Protein AF-A0A3L9HYU5-F1 (afdb_monomer)

Foldseek 3Di:
DVVVVVVVPDPPPPQCAAPVVLVVVLCLVLVVVLVVQLVVLQVLQAVVVVVVCVVVVPDDVSCCVPRSVVSSVLSVLLSVLVSVLCSLVDPPSCVVRHNDDPPDRLVVVLVCCVPPVVNNVVSVVSVVVSVVVNVVSNVVSCVSNVDPPSPPRPDPDDDDPCPDPVVVVVVVVVVVVSCVSPVPVVVVCVVVVPDPCVVVVVPDVVVVVVVVVVVVVVVVVVVD

Solvent-accessible surface area (backbone atoms only — not comparable to full-atom values): 12928 Å² total; per-residue (Å²): 109,75,76,64,42,62,79,67,77,53,85,77,81,75,59,63,51,25,72,67,27,35,51,52,52,49,49,62,66,43,46,63,56,50,51,51,56,54,47,52,54,59,68,60,53,47,44,67,61,56,51,51,38,53,75,69,66,47,56,69,68,52,37,42,62,70,58,48,41,63,50,49,65,54,49,44,57,41,52,51,46,51,49,50,49,52,62,74,67,44,50,68,57,42,66,73,23,27,73,57,93,80,64,79,42,75,55,53,52,32,49,40,25,48,75,72,65,66,36,60,70,59,22,51,53,51,51,49,52,51,49,52,52,52,51,52,48,49,55,50,25,54,65,73,38,62,71,77,68,81,63,84,62,87,55,85,80,84,74,75,88,80,78,43,72,68,57,56,50,52,51,50,51,52,52,50,51,52,46,64,65,53,46,57,60,55,49,48,53,51,55,63,64,68,37,95,56,50,69,62,54,71,68,37,68,66,55,57,52,52,51,52,52,52,52,51,52,50,54,58,58,74,75,109

pLDDT: mean 70.49, std 11.58, range [40.84, 86.81]

Mean predicted aligned error: 15.0 Å

Structure (mmCIF, N/CA/C/O backbone):
data_AF-A0A3L9HYU5-F1
#
_entry.id   AF-A0A3L9HYU5-F1
#
loop_
_atom_site.group_PDB
_atom_site.id
_atom_site.type_symbol
_atom_site.label_atom_id
_atom_site.label_alt_id
_atom_site.label_comp_id
_atom_site.label_asym_id
_atom_site.label_entity_id
_atom_site.label_seq_id
_atom_site.pdbx_PDB_ins_code
_atom_site.Cartn_x
_atom_site.Cartn_y
_atom_site.Cartn_z
_atom_site.occupancy
_atom_site.B_iso_or_equiv
_atom_site.auth_seq_id
_atom_site.auth_comp_id
_atom_site.auth_asym_id
_atom_site.auth_atom_id
_atom_site.pdbx_PDB_model_num
ATOM 1 N N . LEU A 1 1 ? -21.234 -6.278 -19.605 1.00 48.16 1 LEU A N 1
ATOM 2 C CA . LEU A 1 1 ? -21.263 -4.870 -19.137 1.00 48.16 1 LEU A CA 1
ATOM 3 C C . LEU A 1 1 ? -21.220 -3.890 -20.310 1.00 48.16 1 LEU A C 1
ATOM 5 O O . LEU A 1 1 ? -22.155 -3.116 -20.430 1.00 48.16 1 LEU A O 1
ATOM 9 N N . ALA A 1 2 ? -20.254 -3.993 -21.234 1.00 41.72 2 ALA A N 1
ATOM 10 C CA . ALA A 1 2 ? -20.208 -3.162 -22.450 1.00 41.72 2 ALA A CA 1
ATOM 11 C C . ALA A 1 2 ? -21.480 -3.245 -23.331 1.00 41.72 2 ALA A C 1
ATOM 13 O O . ALA A 1 2 ? -21.972 -2.224 -23.798 1.00 41.72 2 ALA A O 1
ATOM 14 N N . SER A 1 3 ? -22.078 -4.434 -23.478 1.00 48.44 3 SER A N 1
ATOM 15 C CA . SER A 1 3 ? -23.319 -4.633 -24.249 1.00 48.44 3 SER A CA 1
ATOM 16 C C . SER A 1 3 ? -24.581 -4.048 -23.596 1.00 48.44 3 SER A C 1
ATOM 18 O O . SER A 1 3 ? -25.526 -3.716 -24.300 1.00 48.44 3 SER A O 1
ATOM 20 N N . LEU A 1 4 ? -24.594 -3.890 -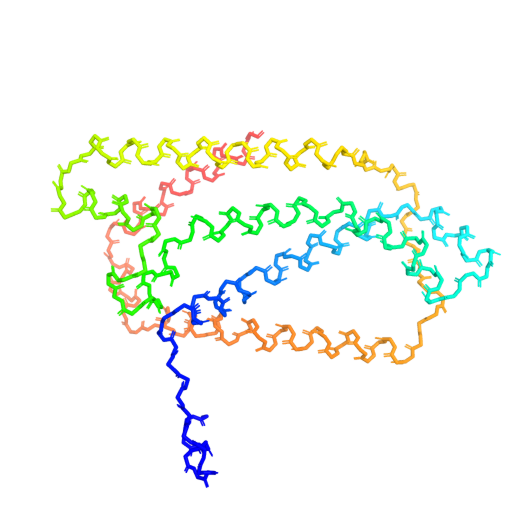22.265 1.00 51.50 4 LEU A N 1
ATOM 21 C CA . LEU A 1 4 ? -25.718 -3.308 -21.512 1.00 51.50 4 LEU A CA 1
ATOM 22 C C . LEU A 1 4 ? -25.672 -1.770 -21.500 1.00 51.50 4 LEU A C 1
ATOM 24 O O . LEU A 1 4 ? -26.716 -1.125 -21.473 1.00 51.50 4 LEU A O 1
ATOM 28 N N . CYS A 1 5 ? -24.479 -1.168 -21.562 1.00 46.03 5 CYS A N 1
ATOM 29 C CA . CYS A 1 5 ? -24.336 0.290 -21.665 1.00 46.03 5 CYS A CA 1
ATOM 30 C C . CYS A 1 5 ? -24.733 0.818 -23.052 1.00 46.03 5 CYS A C 1
ATOM 32 O O . CYS A 1 5 ? -25.278 1.914 -23.157 1.00 46.03 5 CYS A O 1
ATOM 34 N N . GLN A 1 6 ? -24.534 0.025 -24.110 1.00 53.38 6 GLN A N 1
ATOM 35 C CA . GLN A 1 6 ? -24.869 0.425 -25.479 1.00 53.38 6 GLN A CA 1
ATOM 36 C C . GLN A 1 6 ? -26.388 0.502 -25.722 1.00 53.38 6 GLN A C 1
ATOM 38 O O . GLN A 1 6 ? -26.837 1.327 -26.512 1.00 53.38 6 GLN A O 1
ATOM 43 N N . SER A 1 7 ? -27.195 -0.273 -24.984 1.00 52.56 7 SER A N 1
ATOM 44 C CA . SER A 1 7 ? -28.663 -0.166 -25.023 1.00 52.56 7 SER A CA 1
ATOM 45 C C . SER A 1 7 ? -29.225 1.083 -24.328 1.00 52.56 7 SER A C 1
ATOM 47 O O . SER A 1 7 ? -30.405 1.376 -24.488 1.00 52.56 7 SER A O 1
ATOM 49 N N . LEU A 1 8 ? -28.406 1.823 -23.569 1.00 60.25 8 LEU A N 1
ATOM 50 C CA . LEU A 1 8 ? -28.814 3.002 -22.790 1.00 60.25 8 LEU A CA 1
ATOM 51 C C . LEU A 1 8 ? -28.391 4.343 -23.419 1.00 60.25 8 LEU A C 1
ATOM 53 O O . LEU A 1 8 ? -28.622 5.387 -22.817 1.00 60.25 8 LEU A O 1
ATOM 57 N N . GLY A 1 9 ? -27.789 4.341 -24.616 1.00 44.97 9 GLY A N 1
ATOM 58 C CA . GLY A 1 9 ? -27.454 5.574 -25.350 1.00 44.97 9 GLY A CA 1
ATOM 59 C C . GLY A 1 9 ? -26.384 6.457 -24.692 1.00 44.97 9 GLY A C 1
ATOM 60 O O . GLY A 1 9 ? -26.202 7.601 -25.095 1.00 44.97 9 GLY A O 1
ATOM 61 N N . LEU A 1 10 ? -25.673 5.941 -23.687 1.00 43.84 10 LEU A N 1
ATOM 62 C CA . LEU A 1 10 ? -24.517 6.596 -23.086 1.00 43.84 10 LEU A CA 1
ATOM 63 C C . LEU A 1 10 ? -23.271 6.192 -23.880 1.00 43.84 10 LEU A C 1
ATOM 65 O O . LEU A 1 10 ? -22.878 5.024 -23.859 1.00 43.84 10 LEU A O 1
ATOM 69 N N . GLU A 1 11 ? -22.649 7.147 -24.574 1.00 40.84 11 GLU A N 1
ATOM 70 C CA . GLU A 1 11 ? -21.331 6.960 -25.188 1.00 40.84 11 GLU A CA 1
ATOM 71 C C . GLU A 1 11 ? -20.310 6.669 -24.082 1.00 40.84 11 GLU A C 1
ATOM 73 O O . GLU A 1 11 ? -19.813 7.557 -23.390 1.00 40.84 11 GLU A O 1
ATOM 78 N N . TRP A 1 12 ? -20.049 5.385 -23.844 1.00 42.81 12 TRP A N 1
ATOM 79 C CA . TRP A 1 12 ? -19.154 4.939 -22.787 1.00 42.81 12 TRP A CA 1
ATOM 80 C C . TRP A 1 12 ? -17.708 5.072 -23.266 1.00 42.81 12 TRP A C 1
ATOM 82 O O . TRP A 1 12 ? -17.064 4.102 -23.656 1.00 42.81 12 TRP A O 1
ATOM 92 N N . THR A 1 13 ? -17.181 6.295 -23.242 1.00 46.25 13 THR A N 1
ATOM 93 C CA . THR A 1 13 ? -15.766 6.598 -23.498 1.00 46.25 13 THR A CA 1
ATOM 94 C C . THR A 1 13 ? -14.900 6.265 -22.276 1.00 46.25 13 THR A C 1
ATOM 96 O O . THR A 1 13 ? -14.060 7.061 -21.862 1.00 46.25 13 THR A O 1
ATOM 99 N N . PHE A 1 14 ? -15.108 5.105 -21.646 1.00 48.16 14 PHE A N 1
ATOM 100 C CA . PHE A 1 14 ? -14.159 4.575 -20.669 1.00 48.16 14 PHE A CA 1
ATOM 101 C C . PHE A 1 14 ? -13.081 3.835 -21.455 1.00 48.16 14 PHE A C 1
ATOM 103 O O . PHE A 1 14 ? -13.180 2.637 -21.705 1.00 48.16 14 PHE A O 1
ATOM 110 N N . SER A 1 15 ? -12.061 4.570 -21.897 1.00 54.09 15 SER A N 1
ATOM 111 C CA . SER A 1 15 ? -10.822 3.938 -22.337 1.00 54.09 15 SER A CA 1
ATOM 112 C C . SER A 1 15 ? -10.099 3.441 -21.080 1.00 54.09 15 SER A C 1
ATOM 114 O O . SER A 1 15 ? -9.673 4.273 -20.277 1.00 54.09 15 SER A O 1
ATOM 116 N N . PRO A 1 16 ? -9.929 2.120 -20.868 1.00 56.41 16 PRO A N 1
ATOM 117 C CA . PRO A 1 16 ? -9.089 1.602 -19.785 1.00 56.41 16 PRO A CA 1
ATOM 118 C C . PRO A 1 16 ? -7.607 1.963 -19.984 1.00 56.41 16 PRO A C 1
ATOM 120 O O . PRO A 1 16 ? -6.794 1.730 -19.093 1.00 56.41 16 PRO A O 1
ATOM 123 N N . TYR A 1 17 ? -7.266 2.545 -21.137 1.00 56.81 17 TYR A N 1
ATOM 124 C CA . TYR A 1 17 ? -5.928 2.975 -21.492 1.00 56.81 17 TYR A CA 1
ATOM 125 C C . TYR A 1 17 ? -5.717 4.464 -21.204 1.00 56.81 17 TYR A C 1
ATOM 127 O O . TYR A 1 17 ? -6.525 5.303 -21.614 1.00 56.81 17 TYR A O 1
ATOM 135 N N . GLY A 1 18 ? -4.617 4.781 -20.517 1.00 65.06 18 GLY A N 1
ATOM 136 C CA . GLY A 1 18 ? -4.184 6.137 -20.173 1.00 65.06 18 GLY A CA 1
ATOM 137 C C . GLY A 1 18 ? -4.085 6.394 -18.665 1.00 65.06 18 GLY A C 1
ATOM 138 O O . GLY A 1 18 ? -4.166 5.485 -17.838 1.00 65.06 18 GLY A O 1
ATOM 139 N N . LEU A 1 19 ? -3.923 7.667 -18.287 1.00 67.38 19 LEU A N 1
ATOM 140 C CA . LEU A 1 19 ? -3.697 8.089 -16.896 1.00 67.38 19 LEU A CA 1
ATOM 141 C C . LEU A 1 19 ? -4.831 7.666 -15.945 1.00 67.38 19 LEU A C 1
ATOM 143 O O . LEU A 1 19 ? -4.574 7.303 -14.800 1.00 67.38 19 LEU A O 1
ATOM 147 N N . GLN A 1 20 ? -6.076 7.649 -16.425 1.00 66.38 20 GLN A N 1
ATOM 148 C CA . GLN A 1 20 ? -7.231 7.211 -15.637 1.00 66.38 20 GLN A CA 1
ATOM 149 C C . GLN A 1 20 ? -7.176 5.713 -15.313 1.00 66.38 20 GLN A C 1
ATOM 151 O O . GLN A 1 20 ? -7.411 5.342 -14.166 1.00 66.38 20 GLN A O 1
ATOM 156 N N . GLY A 1 21 ? -6.807 4.863 -16.279 1.00 70.06 21 GLY A N 1
ATOM 157 C CA . GLY A 1 21 ? -6.635 3.423 -16.062 1.00 70.06 21 GLY A CA 1
ATOM 158 C C . GLY A 1 21 ? -5.505 3.118 -15.081 1.00 70.06 21 GLY A C 1
ATOM 159 O O . GLY A 1 21 ? -5.672 2.304 -14.174 1.00 70.06 21 GLY A O 1
ATOM 160 N N . ILE A 1 22 ? -4.393 3.854 -15.192 1.00 72.19 22 ILE A N 1
ATOM 161 C CA . ILE A 1 22 ? -3.269 3.770 -14.251 1.00 72.19 22 ILE A CA 1
ATOM 162 C C . ILE A 1 22 ? -3.726 4.135 -12.836 1.00 72.19 22 ILE A C 1
ATOM 164 O O . ILE A 1 22 ? -3.449 3.385 -11.900 1.00 72.19 22 ILE A O 1
ATOM 168 N N . LEU A 1 23 ? -4.436 5.254 -12.662 1.00 73.12 23 LEU A N 1
ATOM 169 C CA . LEU A 1 23 ? -4.943 5.668 -11.352 1.00 73.12 23 LEU A CA 1
ATOM 170 C C . LEU A 1 23 ? -5.897 4.629 -10.761 1.00 73.12 23 LEU A C 1
ATOM 172 O O . LEU A 1 23 ? -5.766 4.283 -9.591 1.00 73.12 23 LEU A O 1
ATOM 176 N N . LEU A 1 24 ? -6.826 4.103 -11.560 1.00 70.81 24 LEU A N 1
ATOM 177 C CA . LEU A 1 24 ? -7.822 3.137 -11.099 1.00 70.81 24 LEU A CA 1
ATOM 178 C C . LEU A 1 24 ? -7.168 1.817 -10.671 1.00 70.81 24 LEU A C 1
ATOM 180 O O . LEU A 1 24 ? -7.498 1.290 -9.610 1.00 70.81 24 LEU A O 1
ATOM 184 N N . ALA A 1 25 ? -6.182 1.336 -11.432 1.00 73.56 25 ALA A N 1
ATOM 185 C CA . ALA A 1 25 ? -5.402 0.156 -11.072 1.00 73.56 25 ALA A CA 1
ATOM 186 C C . ALA A 1 25 ? -4.592 0.377 -9.785 1.00 73.56 25 ALA A C 1
ATOM 188 O O . ALA A 1 25 ? -4.597 -0.473 -8.896 1.00 73.56 25 ALA A O 1
ATOM 189 N N . HIS A 1 26 ? -3.952 1.538 -9.631 1.00 76.50 26 HIS A N 1
ATOM 190 C CA . HIS A 1 26 ? -3.218 1.859 -8.408 1.00 76.50 26 HIS A CA 1
ATOM 191 C C . HIS A 1 26 ? -4.131 1.979 -7.197 1.00 76.50 26 HIS A C 1
ATOM 193 O O . HIS A 1 26 ? -3.789 1.450 -6.144 1.00 76.50 26 HIS A O 1
ATOM 199 N N . VAL A 1 27 ? -5.287 2.632 -7.320 1.00 78.75 27 VAL A N 1
ATOM 200 C CA . VAL A 1 27 ? -6.274 2.689 -6.235 1.00 78.75 27 VAL A CA 1
ATOM 201 C C . VAL A 1 27 ? -6.711 1.278 -5.872 1.00 78.75 27 VAL A C 1
ATOM 203 O O . 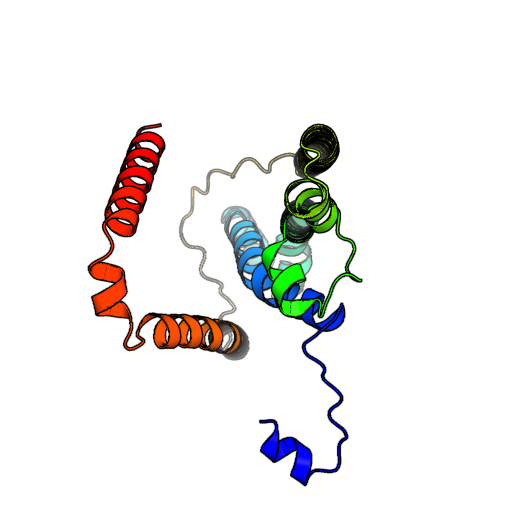VAL A 1 27 ? -6.691 0.927 -4.698 1.00 78.75 27 VAL A O 1
ATOM 206 N N . PHE A 1 28 ? -7.019 0.446 -6.864 1.00 74.69 28 PHE A N 1
ATOM 207 C CA . PHE A 1 28 ? -7.432 -0.931 -6.642 1.00 74.69 28 PHE A CA 1
ATOM 208 C C . PHE A 1 28 ? -6.375 -1.761 -5.892 1.00 74.69 28 PHE A C 1
ATOM 210 O O . PHE A 1 28 ? -6.709 -2.420 -4.909 1.00 74.69 28 PHE A O 1
ATOM 217 N N . PHE A 1 29 ? -5.100 -1.687 -6.288 1.00 73.75 29 PHE A N 1
ATOM 218 C CA . PHE A 1 29 ? -4.020 -2.415 -5.613 1.00 73.75 29 PHE A CA 1
ATOM 219 C C . PHE A 1 29 ? -3.660 -1.836 -4.238 1.00 73.75 29 PHE A C 1
ATOM 221 O O . PHE A 1 29 ? -3.358 -2.589 -3.310 1.00 73.75 29 PHE A O 1
ATOM 228 N N . ASN A 1 30 ? -3.699 -0.512 -4.077 1.00 78.50 30 ASN A N 1
ATOM 229 C CA . ASN A 1 30 ? -3.302 0.141 -2.830 1.00 78.50 30 ASN A CA 1
ATOM 230 C C . ASN A 1 30 ? -4.403 0.132 -1.765 1.00 78.50 30 ASN A C 1
ATOM 232 O O . ASN A 1 30 ? -4.081 0.138 -0.581 1.00 78.50 30 ASN A O 1
ATOM 236 N N . LEU A 1 31 ? -5.684 0.090 -2.141 1.00 78.94 31 LEU A N 1
ATOM 237 C CA . LEU A 1 31 ? -6.813 0.115 -1.204 1.00 78.94 31 LEU A CA 1
ATOM 238 C C . LEU A 1 31 ? -6.773 -1.014 -0.155 1.00 78.94 31 LEU A C 1
ATOM 240 O O . LEU A 1 31 ? -6.844 -0.691 1.035 1.00 78.94 31 LEU A O 1
ATOM 244 N N . PRO A 1 32 ? -6.613 -2.310 -0.505 1.00 76.88 32 PRO A N 1
ATOM 245 C CA . PRO A 1 32 ? -6.566 -3.370 0.502 1.00 76.88 32 PRO A CA 1
ATOM 246 C C . PRO A 1 32 ? -5.347 -3.239 1.417 1.00 76.88 32 PRO A C 1
ATOM 248 O O . PRO A 1 32 ? -5.465 -3.404 2.631 1.00 76.88 32 PRO A O 1
ATOM 251 N N . MET A 1 33 ? -4.193 -2.863 0.865 1.00 76.62 33 MET A N 1
ATOM 252 C CA . MET A 1 33 ? -2.978 -2.628 1.642 1.00 76.62 33 MET A CA 1
ATOM 253 C C . MET A 1 33 ? -3.157 -1.465 2.631 1.00 76.62 33 MET A C 1
ATOM 255 O O . MET A 1 33 ? -2.900 -1.631 3.824 1.00 76.62 33 MET A O 1
ATOM 259 N N . ALA A 1 34 ? -3.692 -0.333 2.169 1.00 81.56 34 ALA A N 1
ATOM 260 C CA . ALA A 1 34 ? -3.987 0.829 2.998 1.00 81.56 34 ALA A CA 1
ATOM 261 C C . ALA A 1 34 ? -4.980 0.488 4.115 1.00 81.56 34 ALA A C 1
ATOM 263 O O . ALA A 1 34 ? -4.744 0.819 5.276 1.00 81.56 34 ALA A O 1
ATOM 264 N N . SER A 1 35 ? -6.063 -0.224 3.781 1.00 81.06 35 SER A N 1
ATOM 265 C CA . SER A 1 35 ? -7.083 -0.628 4.752 1.00 81.06 35 SER A CA 1
ATOM 266 C C . SER A 1 35 ? -6.504 -1.515 5.855 1.00 81.06 35 SER A C 1
ATOM 268 O O . SER A 1 35 ? -6.769 -1.275 7.030 1.00 81.06 35 SER A O 1
ATOM 270 N N . ARG A 1 36 ? -5.632 -2.470 5.506 1.00 79.44 36 ARG A N 1
ATOM 271 C CA . ARG A 1 36 ? -4.975 -3.361 6.467 1.00 79.44 36 ARG A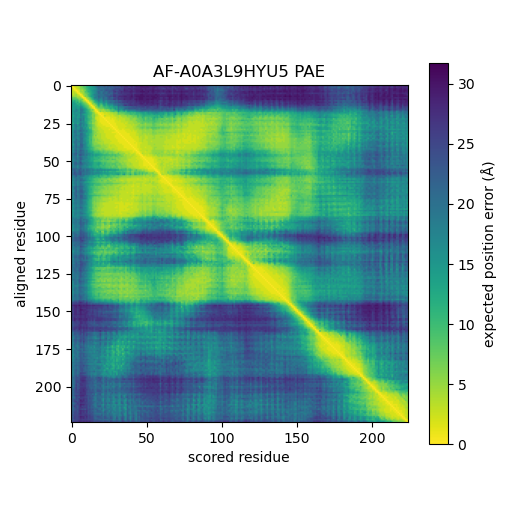 CA 1
ATOM 272 C C . ARG A 1 36 ? -4.030 -2.604 7.398 1.00 79.44 36 ARG A C 1
ATOM 274 O O . ARG A 1 36 ? -4.037 -2.858 8.598 1.00 79.44 36 ARG A O 1
ATOM 281 N N . LEU A 1 37 ? -3.242 -1.666 6.870 1.00 78.19 37 LEU A N 1
ATOM 282 C CA . LEU A 1 37 ? -2.321 -0.860 7.681 1.00 78.19 37 LEU A CA 1
ATOM 283 C C . LEU A 1 37 ? -3.062 0.081 8.641 1.00 78.19 37 LEU A C 1
ATOM 285 O O . LEU A 1 37 ? -2.638 0.260 9.784 1.00 78.19 37 LEU A O 1
ATOM 289 N N . LEU A 1 38 ? -4.175 0.669 8.194 1.00 82.06 38 LEU A N 1
ATOM 290 C CA . LEU A 1 38 ? -5.025 1.508 9.039 1.00 82.06 38 LEU A CA 1
ATOM 291 C C . LEU A 1 38 ? -5.774 0.678 10.089 1.00 82.06 38 LEU A C 1
ATOM 293 O O . LEU A 1 38 ? -5.864 1.107 11.237 1.00 82.06 38 LEU A O 1
ATOM 297 N N . LEU A 1 39 ? -6.245 -0.523 9.741 1.00 80.62 39 LEU A N 1
ATOM 298 C CA . LEU A 1 39 ? -6.861 -1.443 10.699 1.00 80.62 39 LEU A CA 1
ATOM 299 C C . LEU A 1 39 ? -5.867 -1.848 11.790 1.00 80.62 39 LEU A C 1
ATOM 301 O O . LEU A 1 39 ? -6.172 -1.723 12.970 1.00 80.62 39 LEU A O 1
ATOM 305 N N . GLN A 1 40 ? -4.645 -2.224 11.409 1.00 77.25 40 GLN A N 1
ATOM 306 C CA . GLN A 1 40 ? -3.583 -2.548 12.360 1.00 77.25 40 GLN A CA 1
ATOM 307 C C . GLN A 1 40 ? -3.284 -1.367 13.301 1.00 77.25 40 GLN A C 1
ATOM 309 O O . GLN A 1 40 ? -3.029 -1.556 14.488 1.00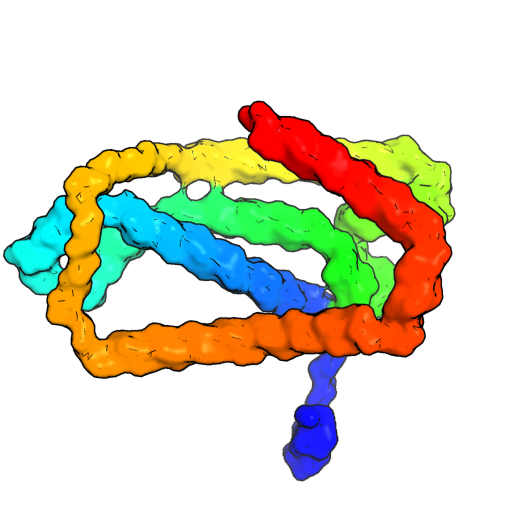 77.25 40 GLN A O 1
ATOM 314 N N . ALA A 1 41 ? -3.351 -0.127 12.802 1.00 78.56 41 ALA A N 1
ATOM 315 C CA . ALA A 1 41 ? -3.200 1.066 13.634 1.00 78.56 41 ALA A CA 1
ATOM 316 C C . ALA A 1 41 ? -4.307 1.203 14.692 1.00 78.56 41 ALA A C 1
ATOM 318 O O . ALA A 1 41 ? -4.022 1.622 15.813 1.00 78.56 41 ALA A O 1
ATOM 319 N N . LEU A 1 42 ? -5.545 0.844 14.346 1.00 80.31 42 LEU A N 1
ATOM 320 C CA . LEU A 1 42 ? -6.687 0.852 15.262 1.00 80.31 42 LEU A CA 1
ATOM 321 C C . LEU A 1 42 ? -6.633 -0.305 16.268 1.00 80.31 42 LEU A C 1
ATOM 323 O O . LEU A 1 42 ? -6.982 -0.126 17.436 1.00 80.31 42 LEU A O 1
ATOM 327 N N . GLU A 1 43 ? -6.176 -1.482 15.843 1.00 77.75 43 GLU A N 1
ATOM 328 C CA . GLU A 1 43 ? -5.971 -2.650 16.709 1.00 77.75 43 GLU A CA 1
ATOM 329 C C . GLU A 1 43 ? -4.855 -2.426 17.736 1.00 77.75 43 GLU A C 1
ATOM 331 O O . GLU A 1 43 ? -4.938 -2.933 18.851 1.00 77.75 43 GLU A O 1
ATOM 336 N N . ASN A 1 44 ? -3.859 -1.601 17.403 1.00 76.31 44 ASN A N 1
ATOM 337 C CA . ASN A 1 44 ? -2.777 -1.221 18.315 1.00 76.31 44 ASN A CA 1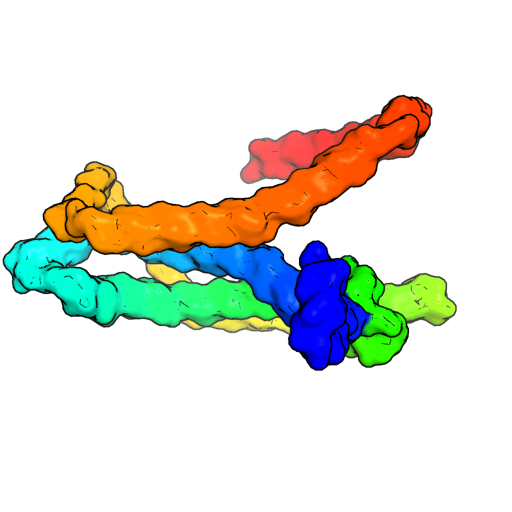
ATOM 338 C C . ASN A 1 44 ? -3.212 -0.270 19.449 1.00 76.31 44 ASN A C 1
ATOM 340 O O . ASN A 1 44 ? -2.399 0.037 20.324 1.00 76.31 44 ASN A O 1
ATOM 344 N N . ILE A 1 45 ? -4.459 0.217 19.457 1.00 78.31 45 ILE A N 1
ATOM 345 C CA . ILE A 1 45 ? -4.979 1.063 20.539 1.00 78.31 45 ILE A CA 1
ATOM 346 C C . ILE A 1 45 ? -5.096 0.218 21.823 1.00 78.31 45 ILE A C 1
ATOM 348 O O . ILE A 1 45 ? -5.849 -0.760 21.833 1.00 78.31 45 ILE A O 1
ATOM 352 N N . PRO A 1 46 ? -4.425 0.594 22.932 1.00 77.88 46 PRO A N 1
ATOM 353 C CA . PRO A 1 46 ? -4.479 -0.165 24.177 1.00 77.88 46 PRO A CA 1
ATOM 354 C C . PRO A 1 46 ? -5.907 -0.328 24.709 1.00 77.88 46 PRO A C 1
ATOM 356 O O . PRO A 1 46 ? -6.679 0.634 24.754 1.00 77.88 46 PRO A O 1
ATOM 359 N N . GLY A 1 47 ? -6.239 -1.527 25.200 1.00 74.94 47 GLY A N 1
ATOM 360 C CA . GLY A 1 47 ? -7.557 -1.823 25.775 1.00 74.94 47 GLY A CA 1
ATOM 361 C C . GLY A 1 47 ? -7.946 -0.903 26.942 1.00 74.94 47 GLY A C 1
ATOM 362 O O . GLY A 1 47 ? -9.118 -0.565 27.085 1.00 74.94 47 GLY A O 1
ATOM 363 N N . GLU A 1 48 ? -6.971 -0.420 27.717 1.00 79.19 48 GLU A N 1
ATOM 364 C CA . GLU A 1 48 ? -7.177 0.540 28.814 1.00 79.19 48 GLU A CA 1
ATOM 365 C C . GLU A 1 48 ? -7.774 1.869 28.327 1.00 79.19 48 GLU A C 1
ATOM 367 O O . GLU A 1 48 ? -8.699 2.397 28.942 1.00 79.19 48 GLU A O 1
ATOM 372 N N . GLN A 1 49 ? -7.316 2.387 27.178 1.00 80.00 49 GLN A N 1
ATOM 373 C CA . GLN A 1 49 ? -7.865 3.618 26.592 1.00 80.00 49 GLN A CA 1
ATOM 374 C C . GLN A 1 49 ? -9.323 3.423 26.168 1.00 80.00 49 GLN A C 1
ATOM 376 O O . GLN A 1 49 ? -10.150 4.319 26.346 1.00 80.00 49 GLN A O 1
ATOM 381 N N . ARG A 1 50 ? -9.657 2.230 25.659 1.00 80.12 50 ARG A N 1
ATOM 382 C CA . ARG A 1 50 ? -11.031 1.880 25.276 1.00 80.12 50 ARG A CA 1
ATOM 383 C C . ARG A 1 50 ? -11.946 1.731 26.495 1.00 80.12 50 ARG A C 1
ATOM 385 O O . ARG A 1 50 ? -13.078 2.205 26.469 1.00 80.12 50 ARG A O 1
ATOM 392 N N . GLN A 1 51 ? -11.453 1.141 27.586 1.00 78.81 51 GLN A N 1
ATOM 393 C CA . GLN A 1 51 ? -12.196 1.035 28.848 1.00 78.81 51 GLN A CA 1
ATOM 394 C C . GLN A 1 51 ? -12.447 2.402 29.495 1.00 78.81 51 GLN A C 1
ATOM 396 O O . GLN A 1 51 ? -13.566 2.664 29.928 1.00 78.81 51 GLN A O 1
ATOM 401 N N . LEU A 1 52 ? -11.449 3.291 29.513 1.00 82.19 52 LEU A N 1
ATOM 402 C CA . LEU A 1 52 ? -11.603 4.655 30.029 1.00 82.19 52 LEU A CA 1
ATOM 403 C C . LEU A 1 52 ? -12.644 5.448 29.232 1.00 82.19 52 LEU A C 1
ATOM 405 O O . LEU A 1 52 ? -13.505 6.101 29.818 1.00 82.19 52 LEU A O 1
ATOM 409 N N . ALA A 1 53 ? -12.618 5.351 27.901 1.00 82.25 53 ALA A N 1
ATOM 410 C CA . ALA A 1 53 ? -13.622 5.995 27.060 1.00 82.25 53 ALA A CA 1
ATOM 411 C C . ALA A 1 53 ? -15.041 5.460 27.340 1.00 82.25 53 ALA A C 1
ATOM 413 O O . ALA A 1 53 ? -15.991 6.243 27.412 1.00 82.25 53 ALA A O 1
ATOM 414 N N . ALA A 1 54 ? -15.177 4.148 27.575 1.00 79.81 54 ALA A N 1
ATOM 415 C CA . ALA A 1 54 ? -16.444 3.528 27.956 1.00 79.81 54 ALA A CA 1
ATOM 416 C C . ALA A 1 54 ? -16.932 3.982 29.347 1.00 79.81 54 ALA A C 1
ATOM 418 O O . ALA A 1 54 ? -18.115 4.281 29.506 1.00 79.81 54 ALA A O 1
ATOM 419 N N . GLN A 1 55 ? -16.038 4.103 30.337 1.00 83.12 55 GLN A N 1
ATOM 420 C CA . GLN A 1 55 ? -16.365 4.629 31.673 1.00 83.12 55 GLN A CA 1
ATOM 421 C C . GLN A 1 55 ? -16.815 6.095 31.632 1.00 83.12 55 GLN A C 1
ATOM 423 O O . GLN A 1 55 ? -17.703 6.492 32.382 1.00 83.12 55 GLN A O 1
ATOM 428 N N . LEU A 1 56 ? -16.244 6.888 30.723 1.00 84.62 56 LEU A N 1
ATOM 429 C CA . LEU A 1 56 ? -16.642 8.274 30.472 1.00 84.62 56 LEU A CA 1
ATOM 430 C C . LEU A 1 56 ? -17.950 8.395 29.666 1.00 84.62 56 LEU A C 1
ATOM 432 O O . LEU A 1 56 ? -18.389 9.508 29.379 1.00 84.62 56 LEU A O 1
ATOM 436 N N . GLY A 1 57 ? -18.573 7.277 29.273 1.00 80.62 57 GLY A N 1
ATOM 437 C CA . GLY A 1 57 ? -19.804 7.268 28.483 1.00 80.62 57 GLY A CA 1
ATOM 438 C C . GLY A 1 57 ? -19.631 7.816 27.062 1.00 80.62 57 GLY A C 1
ATOM 439 O O . GLY A 1 57 ? -20.613 8.218 26.432 1.00 80.62 57 GLY A O 1
ATOM 440 N N . MET A 1 58 ? -18.399 7.861 26.541 1.00 80.50 58 MET A N 1
ATOM 441 C CA . MET A 1 58 ? -18.127 8.348 25.190 1.00 80.50 58 MET A CA 1
ATOM 442 C C . MET A 1 58 ? -18.655 7.348 24.159 1.00 80.50 58 MET A C 1
ATOM 444 O O . MET A 1 58 ? -18.102 6.265 23.997 1.00 80.50 58 MET A O 1
ATOM 448 N N . ARG A 1 59 ? -19.717 7.721 23.434 1.00 74.00 59 ARG A N 1
ATOM 449 C CA . ARG A 1 59 ? -20.341 6.874 22.403 1.00 74.00 59 ARG A CA 1
ATOM 450 C C . ARG A 1 59 ? -19.957 7.266 20.978 1.00 74.00 59 ARG A C 1
ATOM 452 O O . ARG A 1 59 ? -19.859 8.458 20.660 1.00 74.00 59 ARG A O 1
ATOM 459 N N . SER A 1 60 ? -19.803 6.237 20.141 1.00 72.12 60 SER A N 1
ATOM 460 C CA . SER A 1 60 ? -19.625 6.214 18.676 1.00 72.12 60 SER A CA 1
ATOM 461 C C . SER A 1 60 ? -18.791 7.366 18.096 1.00 72.12 60 SER A C 1
ATOM 463 O O . SER A 1 60 ? -17.588 7.231 17.910 1.00 72.12 60 SER A O 1
ATOM 465 N N . TRP A 1 61 ? -19.400 8.528 17.833 1.00 80.38 61 TRP A N 1
ATOM 466 C CA . TRP A 1 61 ? -18.713 9.668 17.217 1.00 80.38 61 TRP A CA 1
ATOM 467 C C . TRP A 1 61 ? -17.645 10.299 18.117 1.00 80.38 61 TRP A C 1
ATOM 469 O O . TRP A 1 61 ? -16.586 10.708 17.641 1.00 80.38 61 TRP A O 1
ATOM 479 N N . HIS A 1 62 ? -17.905 10.368 19.426 1.00 80.88 62 HIS A N 1
ATOM 480 C CA . HIS A 1 62 ? -16.937 10.907 20.382 1.00 80.88 62 HIS A CA 1
ATOM 481 C C . HIS A 1 62 ? -15.746 9.956 20.523 1.00 80.88 62 HIS A C 1
ATOM 483 O O . HIS A 1 62 ? -14.605 10.407 20.527 1.00 80.88 62 HIS A O 1
ATOM 489 N N . PHE A 1 63 ? -16.002 8.647 20.543 1.00 82.62 63 PHE A N 1
ATOM 490 C CA . PHE A 1 63 ? -14.951 7.635 20.552 1.00 82.62 63 PHE A CA 1
ATOM 491 C C . PHE A 1 63 ? -14.081 7.716 19.288 1.00 82.62 63 PHE A C 1
ATOM 493 O O . PHE A 1 63 ? -12.865 7.882 19.395 1.00 82.62 63 PHE A O 1
ATOM 500 N N . PHE A 1 64 ? -14.702 7.750 18.103 1.00 83.56 64 PHE A N 1
ATOM 501 C CA . PHE A 1 64 ? -13.988 7.878 16.831 1.00 83.56 64 PHE A CA 1
ATOM 502 C C . PHE A 1 64 ? -13.125 9.144 16.775 1.00 83.56 64 PHE A C 1
ATOM 504 O O . PHE A 1 64 ? -11.943 9.100 16.444 1.00 83.56 64 PHE A O 1
ATOM 511 N N . ARG A 1 65 ? -13.679 10.302 17.145 1.00 85.19 65 ARG A N 1
ATOM 512 C CA . ARG A 1 65 ? -12.971 11.584 17.035 1.00 85.19 65 ARG A CA 1
ATOM 513 C C . ARG A 1 65 ? -11.859 11.771 18.072 1.00 85.19 65 ARG A C 1
ATOM 515 O O . ARG A 1 65 ? -10.861 12.419 17.754 1.00 85.19 65 ARG A O 1
ATOM 522 N N . PHE A 1 66 ? -12.031 11.276 19.299 1.00 83.88 66 PHE A N 1
ATOM 523 C CA . PHE A 1 66 ? -11.072 11.510 20.387 1.00 83.88 66 PHE A CA 1
ATOM 524 C C . PHE A 1 66 ? -10.070 10.373 20.586 1.00 83.88 66 PHE A C 1
ATOM 526 O O . PHE A 1 66 ? -8.950 10.649 21.009 1.00 83.88 66 PHE A O 1
ATOM 533 N N . VAL A 1 67 ? -10.435 9.129 20.266 1.00 82.56 67 VAL A N 1
ATOM 534 C CA . VAL A 1 67 ? -9.568 7.956 20.447 1.00 82.56 67 VAL A CA 1
ATOM 535 C C . VAL A 1 67 ? -8.999 7.497 19.107 1.00 82.56 67 VAL A C 1
ATOM 537 O O . VAL A 1 67 ? -7.785 7.454 18.947 1.00 82.56 67 VAL A O 1
ATOM 540 N N . GLU A 1 68 ? -9.840 7.219 18.112 1.00 85.12 68 GLU A N 1
ATOM 541 C CA . GLU A 1 68 ? -9.398 6.575 16.862 1.00 85.12 68 GLU A CA 1
ATOM 542 C C . GLU A 1 68 ? -8.725 7.551 15.883 1.00 85.12 68 GLU A C 1
ATOM 544 O O . GLU A 1 68 ? -7.674 7.257 15.309 1.00 85.12 68 GLU A O 1
ATOM 549 N N . TRP A 1 69 ? -9.276 8.756 15.720 1.00 86.81 69 TRP A N 1
ATOM 550 C CA . TRP A 1 69 ? -8.786 9.758 14.773 1.00 86.81 69 TRP A CA 1
ATOM 551 C C . TRP A 1 69 ? -7.351 10.241 15.049 1.00 86.81 69 TRP A C 1
ATOM 553 O O . TRP A 1 69 ? -6.575 10.343 14.094 1.00 86.81 69 TRP A O 1
ATOM 563 N N . PRO A 1 70 ? -6.924 10.520 16.301 1.00 84.00 70 PRO A N 1
ATOM 564 C CA . PRO A 1 70 ? -5.533 10.879 16.582 1.00 84.00 70 PRO A CA 1
ATOM 565 C C . PRO A 1 70 ? -4.535 9.778 16.204 1.00 84.00 70 PRO A C 1
ATOM 567 O O . PRO A 1 70 ? -3.432 10.087 15.745 1.00 84.00 70 PRO A O 1
ATOM 570 N N . TRP A 1 71 ? -4.924 8.510 16.366 1.00 81.50 71 TRP A N 1
ATOM 571 C CA . TRP A 1 71 ? -4.121 7.353 15.970 1.00 81.50 71 TRP A CA 1
ATOM 572 C C . TRP A 1 71 ? -4.059 7.210 14.447 1.00 81.50 71 TRP A C 1
ATOM 574 O O . TRP A 1 71 ? -2.963 7.138 13.886 1.00 81.50 71 TRP A O 1
ATOM 584 N N . LEU A 1 72 ? -5.206 7.287 13.763 1.00 85.00 72 LEU A N 1
ATOM 585 C CA . LEU A 1 72 ? -5.279 7.266 12.299 1.00 85.00 72 LEU A CA 1
ATOM 586 C C . LEU A 1 72 ? -4.464 8.404 11.679 1.00 85.00 72 LEU A C 1
ATOM 588 O O . LEU A 1 72 ? -3.616 8.161 10.826 1.00 85.00 72 LEU A O 1
ATOM 592 N N . ARG A 1 73 ? -4.637 9.645 12.151 1.00 84.75 73 ARG A N 1
ATOM 593 C CA . ARG A 1 73 ? -3.923 10.825 11.635 1.00 84.75 73 ARG A CA 1
ATOM 594 C C . ARG A 1 73 ? -2.404 10.677 11.707 1.00 84.75 73 ARG A C 1
ATOM 596 O O . ARG A 1 73 ? -1.707 11.186 10.833 1.00 84.75 73 ARG A O 1
ATOM 603 N N . ARG A 1 74 ? -1.885 10.004 12.736 1.00 80.94 74 ARG A N 1
ATOM 604 C CA . ARG A 1 74 ? -0.448 9.726 12.873 1.00 80.94 74 ARG A CA 1
ATOM 605 C C . ARG A 1 74 ? 0.042 8.647 11.907 1.00 80.94 74 ARG A C 1
ATOM 607 O O . ARG A 1 74 ? 1.194 8.709 11.490 1.00 80.94 74 ARG A O 1
ATOM 614 N N . GLN A 1 75 ? -0.825 7.707 11.533 1.00 82.12 75 GLN A N 1
ATOM 615 C CA . GLN A 1 75 ? -0.530 6.644 10.568 1.00 82.12 75 GLN A CA 1
ATOM 616 C C . GLN A 1 75 ? -0.812 7.011 9.104 1.00 82.12 75 GLN A C 1
ATOM 618 O O . GLN A 1 75 ? -0.325 6.326 8.210 1.00 82.12 75 GLN A O 1
ATOM 623 N N . ILE A 1 76 ? -1.508 8.114 8.818 1.00 85.50 76 ILE A N 1
ATOM 624 C CA . ILE A 1 76 ? -1.727 8.572 7.435 1.00 85.50 76 ILE A CA 1
ATOM 625 C C . ILE A 1 76 ? -0.411 8.908 6.702 1.00 85.50 76 ILE A C 1
ATOM 627 O O . ILE A 1 76 ? -0.227 8.385 5.606 1.00 85.50 76 ILE A O 1
ATOM 631 N N . PRO A 1 77 ? 0.522 9.725 7.244 1.00 84.62 77 PRO A N 1
ATOM 632 C CA . PRO A 1 77 ? 1.769 10.057 6.549 1.00 84.62 77 PRO A CA 1
ATOM 633 C C . PRO A 1 77 ? 2.616 8.847 6.117 1.00 84.62 77 PRO A C 1
ATOM 635 O O . PRO A 1 77 ? 3.030 8.827 4.958 1.00 84.62 77 PRO A O 1
ATOM 638 N N . PRO A 1 78 ? 2.861 7.827 6.967 1.00 80.88 78 PRO A N 1
ATOM 639 C CA . PRO A 1 78 ? 3.647 6.670 6.551 1.00 80.88 78 PRO A CA 1
ATOM 640 C C . PRO A 1 78 ? 2.926 5.780 5.552 1.00 80.88 78 PRO A C 1
ATOM 642 O O . PRO A 1 78 ? 3.545 5.320 4.598 1.00 80.88 78 PRO A O 1
ATOM 645 N N . VAL A 1 79 ? 1.619 5.567 5.723 1.00 83.88 79 VAL A N 1
ATOM 646 C CA . VAL A 1 79 ? 0.822 4.808 4.753 1.00 83.88 79 VAL A CA 1
ATOM 647 C C . VAL A 1 79 ? 0.822 5.524 3.400 1.00 83.88 79 VAL A C 1
ATOM 649 O O . VAL A 1 79 ? 1.042 4.889 2.373 1.00 83.88 79 VAL A O 1
ATOM 652 N N . ALA A 1 80 ? 0.668 6.849 3.387 1.00 84.44 80 ALA A N 1
ATOM 653 C CA . ALA A 1 80 ? 0.737 7.651 2.170 1.00 84.44 80 ALA A CA 1
ATOM 654 C C . ALA A 1 80 ? 2.122 7.590 1.510 1.00 84.44 80 ALA A C 1
ATOM 656 O O . ALA A 1 80 ? 2.200 7.452 0.293 1.00 84.44 80 ALA A O 1
ATOM 657 N N . ALA A 1 81 ? 3.207 7.645 2.288 1.00 83.62 81 ALA A N 1
ATOM 658 C CA . ALA A 1 81 ? 4.565 7.518 1.763 1.00 83.62 81 ALA A CA 1
ATOM 659 C C . ALA A 1 81 ? 4.824 6.131 1.152 1.00 83.62 81 ALA A C 1
ATOM 661 O O . ALA A 1 81 ? 5.418 6.041 0.080 1.00 83.62 81 ALA A O 1
ATOM 662 N N . LEU A 1 82 ? 4.339 5.060 1.790 1.00 82.06 82 LEU A N 1
ATOM 663 C CA . LEU A 1 82 ? 4.434 3.693 1.268 1.00 82.06 82 LEU A CA 1
ATOM 664 C C . LEU A 1 82 ? 3.630 3.511 -0.023 1.00 82.06 82 LEU A C 1
ATOM 666 O O . LEU A 1 82 ? 4.152 2.970 -0.992 1.00 82.06 82 LEU A O 1
ATOM 670 N N . ILE A 1 83 ? 2.386 3.996 -0.060 1.00 84.44 83 ILE A N 1
ATOM 671 C CA . ILE A 1 83 ? 1.549 3.975 -1.270 1.00 84.44 83 ILE A CA 1
ATOM 672 C C . ILE A 1 83 ? 2.219 4.773 -2.386 1.00 84.44 83 ILE A C 1
ATOM 674 O O . ILE A 1 83 ? 2.312 4.300 -3.512 1.00 84.44 83 ILE A O 1
ATOM 678 N N . PHE A 1 84 ? 2.728 5.966 -2.076 1.00 82.44 84 PHE A N 1
ATOM 679 C CA . PHE A 1 84 ? 3.431 6.796 -3.046 1.00 82.44 84 PHE A CA 1
ATOM 680 C C . PHE A 1 84 ? 4.658 6.079 -3.610 1.00 82.44 84 PHE A C 1
ATOM 682 O O . PHE A 1 84 ? 4.854 6.073 -4.819 1.00 82.44 84 PHE A O 1
ATOM 689 N N . MET A 1 85 ? 5.443 5.428 -2.752 1.00 79.19 85 MET A N 1
ATOM 690 C CA . MET A 1 85 ? 6.590 4.625 -3.164 1.00 79.19 85 MET A CA 1
ATOM 691 C C . MET A 1 85 ? 6.170 3.461 -4.066 1.00 79.19 85 MET A C 1
ATOM 693 O O . MET A 1 85 ? 6.811 3.234 -5.086 1.00 79.19 85 MET A O 1
ATOM 697 N N . LEU A 1 86 ? 5.075 2.766 -3.738 1.00 78.19 86 LEU A N 1
ATOM 698 C CA . LEU A 1 86 ? 4.557 1.669 -4.556 1.00 78.19 86 LEU A CA 1
ATOM 699 C C . LEU A 1 86 ? 4.081 2.158 -5.928 1.00 78.19 86 LEU A C 1
ATOM 701 O O . LEU A 1 86 ? 4.355 1.510 -6.931 1.00 78.19 86 LEU A O 1
ATOM 705 N N . CYS A 1 87 ? 3.407 3.310 -5.980 1.00 77.56 87 CYS A N 1
ATOM 706 C CA . CYS A 1 87 ? 2.993 3.943 -7.231 1.00 77.56 87 CYS A CA 1
ATOM 707 C C . CYS A 1 87 ? 4.190 4.433 -8.056 1.00 77.56 87 CYS A C 1
ATOM 709 O O . CYS A 1 87 ? 4.188 4.322 -9.277 1.00 77.56 87 CYS A O 1
ATOM 711 N N . PHE A 1 88 ? 5.214 4.976 -7.394 1.00 72.44 88 PHE A N 1
ATOM 712 C CA . PHE A 1 88 ? 6.437 5.451 -8.037 1.00 72.44 88 PHE A CA 1
ATOM 713 C C . PHE A 1 88 ? 7.301 4.304 -8.575 1.00 72.44 88 PHE A C 1
ATOM 715 O O . PHE A 1 88 ? 8.039 4.510 -9.532 1.00 72.44 88 PHE A O 1
ATOM 722 N N . ALA A 1 89 ? 7.185 3.118 -7.966 1.00 67.56 89 ALA A N 1
ATOM 723 C CA . ALA A 1 89 ? 7.881 1.895 -8.348 1.00 67.56 89 ALA A CA 1
ATOM 724 C C . ALA A 1 89 ? 7.069 0.976 -9.303 1.00 67.56 89 ALA A C 1
ATOM 726 O O . ALA A 1 89 ? 7.403 -0.201 -9.483 1.00 67.56 89 ALA A O 1
ATOM 727 N N . SER A 1 90 ? 5.925 1.444 -9.827 1.00 71.38 90 SER A N 1
ATOM 728 C CA . SER A 1 90 ? 4.992 0.607 -10.593 1.00 71.38 90 SER A CA 1
ATOM 729 C C . SER A 1 90 ? 5.189 0.700 -12.107 1.00 71.38 90 SER A C 1
ATOM 731 O O . SER A 1 90 ? 4.438 1.358 -12.832 1.00 71.38 90 SER A O 1
ATOM 733 N N . PHE A 1 91 ? 6.144 -0.075 -12.608 1.00 67.56 91 PHE A N 1
ATOM 734 C CA . PHE A 1 91 ? 6.425 -0.170 -14.039 1.00 67.56 91 PHE A CA 1
ATOM 735 C C . PHE A 1 91 ? 5.359 -0.978 -14.801 1.00 67.56 91 PHE A C 1
ATOM 737 O O . PHE A 1 91 ? 4.853 -0.550 -15.839 1.00 67.56 91 PHE A O 1
ATOM 744 N N . ALA A 1 92 ? 4.983 -2.150 -14.277 1.00 59.53 92 ALA A N 1
ATOM 745 C CA . ALA A 1 92 ? 4.137 -3.119 -14.983 1.00 59.53 92 ALA A CA 1
ATOM 746 C C . ALA A 1 92 ? 2.713 -2.600 -15.247 1.00 59.53 92 ALA A C 1
ATOM 748 O O . ALA A 1 92 ? 2.156 -2.805 -16.326 1.00 59.53 92 ALA A O 1
ATOM 749 N N . THR A 1 93 ? 2.132 -1.892 -14.276 1.00 63.22 93 THR A N 1
ATOM 750 C CA . THR A 1 93 ? 0.777 -1.332 -14.379 1.00 63.22 93 THR A CA 1
ATOM 751 C C . THR A 1 93 ? 0.723 -0.209 -15.413 1.00 63.22 93 THR A C 1
ATOM 753 O O . THR A 1 93 ? -0.211 -0.139 -16.209 1.00 63.22 93 THR A O 1
ATOM 756 N N . VAL A 1 94 ? 1.747 0.649 -15.438 1.00 62.50 94 VAL A N 1
ATOM 757 C CA . VAL A 1 94 ? 1.859 1.761 -16.391 1.00 62.50 94 VAL A CA 1
ATOM 758 C C . VAL A 1 94 ? 2.153 1.250 -17.797 1.00 62.50 94 VAL A C 1
ATOM 760 O O . VAL A 1 94 ? 1.568 1.750 -18.749 1.00 62.50 94 VAL A O 1
ATOM 763 N N . LEU A 1 95 ? 2.990 0.223 -17.950 1.00 61.84 95 LEU A N 1
ATOM 764 C CA . LEU A 1 95 ? 3.260 -0.368 -19.260 1.00 61.84 95 LEU A CA 1
ATOM 765 C C . LEU A 1 95 ? 2.020 -1.069 -19.844 1.00 61.84 95 LEU A C 1
ATOM 767 O O . LEU A 1 95 ? 1.733 -0.916 -21.028 1.00 61.84 95 LEU A O 1
ATOM 771 N N . SER A 1 96 ? 1.269 -1.805 -19.018 1.00 61.69 96 SER A N 1
ATOM 772 C CA . SER A 1 96 ? 0.099 -2.579 -19.459 1.00 61.69 96 SER A CA 1
ATOM 773 C C . SER A 1 96 ? -1.131 -1.704 -19.753 1.00 61.69 96 SER A C 1
ATOM 775 O O . SER A 1 96 ? -1.821 -1.910 -20.751 1.00 61.69 96 SER A O 1
ATOM 777 N N . LEU A 1 97 ? -1.393 -0.685 -18.920 1.00 60.84 97 LEU A N 1
ATOM 778 C CA . LEU A 1 97 ? -2.570 0.193 -19.042 1.00 60.84 97 LEU A CA 1
ATOM 779 C C . LEU A 1 97 ? -2.261 1.582 -19.629 1.00 60.84 97 LEU A C 1
ATOM 781 O O . LEU A 1 97 ? -3.180 2.330 -19.942 1.00 60.84 97 LEU A O 1
ATOM 785 N N . GLY A 1 98 ? -0.998 1.973 -19.798 1.00 56.47 98 GLY A N 1
ATOM 786 C CA . GLY A 1 98 ? -0.618 3.328 -20.227 1.00 56.47 98 GLY A CA 1
ATOM 787 C C . GLY A 1 98 ? -0.860 3.640 -21.703 1.00 56.47 98 GLY A C 1
ATOM 788 O O . GLY A 1 98 ? -0.802 4.805 -22.084 1.00 56.47 98 GLY A O 1
ATOM 789 N N . GLY A 1 99 ? -1.174 2.640 -22.532 1.00 52.62 99 GLY A N 1
ATOM 790 C CA . GLY A 1 99 ? -1.579 2.864 -23.924 1.00 52.62 99 GLY A CA 1
ATOM 791 C C . GLY A 1 99 ? -0.474 3.393 -24.851 1.00 52.62 99 GLY A C 1
ATOM 792 O O . GLY A 1 99 ? -0.790 3.961 -25.892 1.00 52.62 99 GLY A O 1
ATOM 793 N N . GLY A 1 100 ? 0.807 3.214 -24.503 1.00 56.09 100 GLY A N 1
ATOM 794 C CA . GLY A 1 100 ? 1.946 3.565 -25.360 1.00 56.09 100 GLY A CA 1
ATOM 795 C C . GLY A 1 100 ? 2.974 4.513 -24.716 1.00 56.09 100 GLY A C 1
ATOM 796 O O . GLY A 1 100 ? 2.853 4.861 -23.541 1.00 56.09 100 GLY A O 1
ATOM 797 N N . PRO A 1 101 ? 4.000 4.948 -25.477 1.00 51.59 101 PRO A N 1
ATOM 798 C CA . PRO A 1 101 ? 5.218 5.613 -24.981 1.00 51.59 101 PRO A CA 1
ATOM 799 C C . PRO A 1 101 ? 5.028 7.031 -24.404 1.00 51.59 101 PRO A C 1
ATOM 801 O O . PRO A 1 101 ? 6.013 7.715 -24.145 1.00 51.59 101 PRO A O 1
ATOM 804 N N . GLN A 1 102 ? 3.793 7.497 -24.201 1.00 49.38 102 GLN A N 1
ATOM 805 C CA . GLN A 1 102 ? 3.523 8.847 -23.689 1.00 49.38 102 GLN A CA 1
ATOM 806 C C . GLN A 1 102 ? 3.467 8.947 -22.159 1.00 49.38 102 GLN A C 1
ATOM 808 O O . GLN A 1 102 ? 3.582 10.047 -21.622 1.00 49.38 102 GLN A O 1
ATOM 813 N N . ALA A 1 103 ? 3.336 7.834 -21.433 1.00 50.97 103 ALA A N 1
ATOM 814 C CA . ALA A 1 103 ? 3.437 7.846 -19.976 1.00 50.97 103 ALA A CA 1
ATOM 815 C C . ALA A 1 103 ? 4.915 7.786 -19.558 1.00 50.97 103 ALA A C 1
ATOM 817 O O . ALA A 1 103 ? 5.418 6.732 -19.201 1.00 50.97 103 ALA A O 1
ATOM 818 N N . THR A 1 104 ? 5.650 8.895 -19.632 1.00 52.66 104 THR A N 1
ATOM 819 C CA . THR A 1 104 ? 7.074 8.944 -19.256 1.00 52.66 104 THR A CA 1
ATOM 820 C C . THR A 1 104 ? 7.249 8.887 -17.734 1.00 52.66 104 THR A C 1
ATOM 822 O O . THR A 1 104 ? 7.495 9.905 -17.085 1.00 52.66 104 THR A O 1
ATOM 825 N N . THR A 1 105 ? 7.090 7.709 -17.131 1.00 65.12 105 THR A N 1
ATOM 826 C CA . THR A 1 105 ? 7.562 7.470 -15.761 1.00 65.12 105 THR A CA 1
ATOM 827 C C . THR A 1 105 ? 9.073 7.247 -15.780 1.00 65.12 105 THR A C 1
ATOM 829 O O . THR A 1 105 ? 9.636 6.795 -16.780 1.00 65.12 105 THR A O 1
ATOM 832 N N . ILE A 1 106 ? 9.749 7.567 -14.674 1.00 60.47 106 ILE A N 1
ATOM 833 C CA . ILE A 1 106 ? 11.204 7.375 -14.535 1.00 60.47 106 ILE A CA 1
ATOM 834 C C . ILE A 1 106 ? 11.599 5.922 -14.847 1.00 60.47 106 ILE A C 1
ATOM 836 O O . ILE A 1 106 ? 12.634 5.672 -15.454 1.00 60.47 106 ILE A O 1
ATOM 840 N N . GLU A 1 107 ? 10.728 4.968 -14.535 1.00 62.94 107 GLU A N 1
ATOM 841 C CA . GLU A 1 107 ? 10.944 3.543 -14.781 1.00 62.94 107 GLU A CA 1
ATOM 842 C C . GLU A 1 107 ? 10.860 3.162 -16.257 1.00 62.94 107 GLU A C 1
ATOM 844 O O . GLU A 1 107 ? 11.654 2.350 -16.730 1.00 62.94 107 GLU A O 1
ATOM 849 N N . LEU A 1 108 ? 9.947 3.779 -17.012 1.00 62.59 108 LEU A N 1
ATOM 850 C CA . LEU A 1 108 ? 9.899 3.607 -18.461 1.00 62.59 108 LEU A CA 1
ATOM 851 C C . LEU A 1 108 ? 11.131 4.219 -19.130 1.00 62.59 108 LEU A C 1
ATOM 853 O O . LEU A 1 108 ? 11.638 3.633 -20.082 1.00 62.59 108 LEU A O 1
ATOM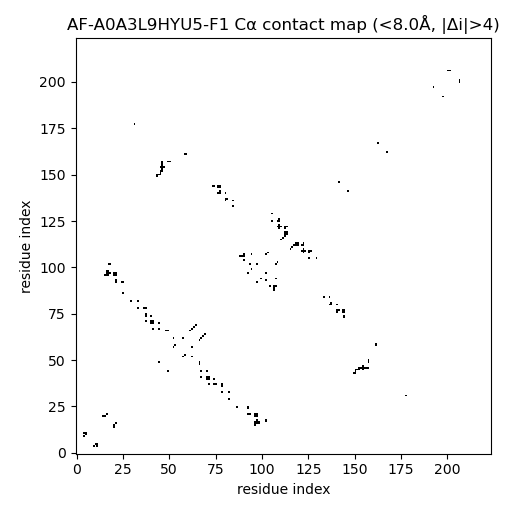 857 N N . ALA A 1 109 ? 11.669 5.317 -18.593 1.00 61.22 109 ALA A N 1
ATOM 858 C CA . ALA A 1 109 ? 12.935 5.877 -19.059 1.00 61.22 109 ALA A CA 1
ATOM 859 C C . ALA A 1 109 ? 14.128 4.945 -18.764 1.00 61.22 109 ALA A C 1
ATOM 861 O O . ALA A 1 109 ? 14.997 4.784 -19.618 1.00 61.22 109 ALA A O 1
ATOM 862 N N . ILE A 1 110 ? 14.155 4.274 -17.602 1.00 64.12 110 ILE A N 1
ATOM 863 C CA . ILE A 1 110 ? 15.162 3.241 -17.289 1.00 64.12 110 ILE A CA 1
ATOM 864 C C . ILE A 1 110 ? 15.036 2.063 -18.262 1.00 64.12 110 ILE A C 1
ATOM 866 O O . ILE A 1 110 ? 16.040 1.610 -18.810 1.00 64.12 110 ILE A O 1
ATOM 870 N N . TYR A 1 111 ? 13.814 1.584 -18.507 1.00 64.00 111 TYR A N 1
ATOM 871 C CA . TYR A 1 111 ? 13.562 0.478 -19.429 1.00 64.00 111 TYR A CA 1
ATOM 872 C C . TYR A 1 111 ? 13.949 0.826 -20.870 1.00 64.00 111 TYR A C 1
ATOM 874 O O . TYR A 1 111 ? 14.611 0.038 -21.538 1.00 64.00 111 TYR A O 1
ATOM 882 N N . GLN A 1 112 ? 13.603 2.025 -21.343 1.00 67.00 112 GLN A N 1
ATOM 883 C CA . GLN A 1 112 ? 13.999 2.506 -22.666 1.00 67.00 112 GLN A CA 1
ATOM 884 C C . GLN A 1 112 ? 15.518 2.639 -22.793 1.00 67.00 112 GLN A C 1
ATOM 886 O O . GLN A 1 112 ? 16.087 2.140 -23.762 1.00 67.00 112 GLN A O 1
ATOM 891 N N . ALA A 1 113 ? 16.189 3.196 -21.782 1.00 60.38 113 ALA A N 1
ATOM 892 C CA . ALA A 1 113 ? 17.645 3.306 -21.780 1.00 60.38 113 ALA A CA 1
ATOM 893 C C . ALA A 1 113 ? 18.340 1.932 -21.845 1.00 60.38 113 ALA A C 1
ATOM 895 O O . ALA A 1 113 ? 19.381 1.789 -22.485 1.00 60.38 113 ALA A O 1
ATOM 896 N N . LEU A 1 114 ? 17.763 0.912 -21.198 1.00 63.97 114 LEU A N 1
ATOM 897 C CA . LEU A 1 114 ? 18.336 -0.433 -21.143 1.00 63.97 114 LEU A CA 1
ATOM 898 C C . LEU A 1 114 ? 18.010 -1.283 -22.383 1.00 63.97 114 LEU A C 1
ATOM 900 O O . LEU A 1 114 ? 18.872 -2.008 -22.869 1.00 63.97 114 LEU A O 1
ATOM 904 N N . SER A 1 115 ? 16.763 -1.236 -22.862 1.00 68.12 115 SER A N 1
ATOM 905 C CA . SER A 1 115 ? 16.247 -2.123 -23.917 1.00 68.12 115 SER A CA 1
ATOM 906 C C . SER A 1 115 ? 16.237 -1.506 -25.314 1.00 68.12 115 SER A C 1
ATOM 908 O O . SER A 1 115 ? 16.315 -2.256 -26.282 1.00 68.12 115 SER A O 1
ATOM 910 N N . TYR A 1 116 ? 16.139 -0.180 -25.435 1.00 65.50 116 TYR A N 1
ATOM 911 C CA . TYR A 1 116 ? 16.116 0.511 -26.730 1.00 65.50 116 TYR A CA 1
ATOM 912 C C . TYR A 1 116 ? 17.431 1.241 -27.027 1.00 65.50 116 TYR A C 1
ATOM 914 O O . TYR A 1 116 ? 17.950 1.101 -28.131 1.00 65.50 116 TYR A O 1
ATOM 922 N N . ASP A 1 117 ? 18.004 1.952 -26.050 1.00 67.12 117 ASP A N 1
ATOM 923 C CA . ASP A 1 117 ? 19.247 2.719 -26.253 1.00 67.12 117 ASP A CA 1
ATOM 924 C C . ASP A 1 117 ? 20.530 1.924 -25.939 1.00 67.12 117 ASP A C 1
ATOM 926 O O . ASP A 1 117 ? 21.624 2.393 -26.251 1.00 67.12 117 ASP A O 1
ATOM 930 N N . TYR A 1 118 ? 20.420 0.731 -25.334 1.00 69.19 118 TYR A N 1
ATOM 931 C CA . TYR A 1 118 ? 21.549 -0.114 -24.901 1.00 69.19 118 TYR A CA 1
ATOM 932 C C . TYR A 1 118 ? 22.634 0.646 -24.108 1.00 69.19 118 TYR A C 1
ATOM 934 O O . TYR A 1 118 ? 23.820 0.322 -24.190 1.00 69.19 118 TYR A O 1
ATOM 942 N N . ASP A 1 119 ? 22.238 1.645 -23.315 1.00 75.31 119 ASP A N 1
ATOM 943 C CA . ASP A 1 119 ? 23.150 2.531 -22.587 1.00 75.31 119 ASP A CA 1
ATOM 944 C C . ASP A 1 119 ? 23.025 2.290 -21.064 1.00 75.31 119 ASP A C 1
ATOM 946 O O . ASP A 1 119 ? 22.326 3.023 -20.347 1.00 75.31 119 ASP A O 1
ATOM 950 N N . PRO A 1 120 ? 23.666 1.228 -20.524 1.00 74.81 120 PRO A N 1
ATOM 951 C CA . PRO A 1 120 ? 23.480 0.803 -19.134 1.00 74.81 120 PRO A CA 1
ATOM 952 C C . PRO A 1 120 ? 23.948 1.857 -18.125 1.00 74.81 120 PRO A C 1
ATOM 954 O O . PRO A 1 120 ? 23.460 1.883 -16.994 1.00 74.81 120 PRO A O 1
ATOM 957 N N . ALA A 1 121 ? 24.851 2.757 -18.527 1.00 76.94 121 ALA A N 1
ATOM 958 C CA . ALA A 1 121 ? 25.315 3.855 -17.688 1.00 76.94 121 ALA A CA 1
ATOM 959 C C . ALA A 1 121 ? 24.182 4.846 -17.366 1.00 76.94 121 ALA A C 1
ATOM 961 O O . ALA A 1 121 ? 24.021 5.252 -16.211 1.00 76.94 121 ALA A O 1
ATOM 962 N N . ARG A 1 122 ? 23.347 5.191 -18.357 1.00 75.19 122 ARG A N 1
ATOM 963 C CA . ARG A 1 122 ? 22.184 6.073 -18.159 1.00 75.19 122 ARG A CA 1
ATOM 964 C C . ARG A 1 122 ? 21.106 5.411 -17.308 1.00 75.19 122 ARG A C 1
ATOM 966 O O . ARG A 1 122 ? 20.581 6.043 -16.393 1.00 75.19 122 ARG A O 1
ATOM 973 N N . ALA A 1 123 ? 20.825 4.132 -17.558 1.00 73.19 123 ALA A N 1
ATOM 974 C CA . ALA A 1 123 ? 19.873 3.361 -16.763 1.00 73.19 123 ALA A CA 1
ATOM 975 C C . ALA A 1 123 ? 20.300 3.270 -15.285 1.00 73.19 123 ALA A C 1
ATOM 977 O O . ALA A 1 123 ? 19.484 3.496 -14.391 1.00 73.19 123 ALA A O 1
ATOM 978 N N . ALA A 1 124 ? 21.588 3.019 -15.019 1.00 77.69 124 ALA A N 1
ATOM 979 C CA . ALA A 1 124 ? 22.128 2.968 -13.661 1.00 77.69 124 ALA A CA 1
ATOM 980 C C . ALA A 1 124 ? 22.027 4.321 -12.936 1.00 77.69 124 ALA A C 1
ATOM 982 O O . ALA A 1 124 ? 21.661 4.364 -11.762 1.00 77.69 124 ALA A O 1
ATOM 983 N N . MET A 1 125 ? 22.297 5.434 -13.628 1.00 81.69 125 MET A N 1
ATOM 984 C CA . MET A 1 125 ? 22.161 6.778 -13.056 1.00 81.69 125 MET A CA 1
ATOM 985 C C . MET A 1 125 ? 20.709 7.091 -12.670 1.00 81.69 125 MET A C 1
ATOM 987 O O . MET A 1 125 ? 20.456 7.562 -11.561 1.00 81.69 125 MET A O 1
ATOM 991 N N . LEU A 1 126 ? 19.750 6.795 -13.552 1.00 79.38 126 LEU A N 1
ATOM 992 C CA . LEU A 1 126 ? 18.324 6.986 -13.274 1.00 79.38 126 LEU A CA 1
ATOM 993 C C . LEU A 1 126 ? 17.847 6.104 -12.109 1.00 79.38 126 LEU A C 1
ATOM 995 O O . LEU A 1 126 ? 17.154 6.594 -11.216 1.00 79.38 126 LEU A O 1
ATOM 999 N N . ALA A 1 127 ? 18.283 4.841 -12.060 1.00 77.50 127 ALA A N 1
ATOM 1000 C CA . ALA A 1 127 ? 17.972 3.928 -10.961 1.00 77.50 127 ALA A CA 1
ATOM 1001 C C . ALA A 1 127 ? 18.550 4.409 -9.617 1.00 77.50 127 ALA A C 1
ATOM 1003 O O . ALA A 1 127 ? 17.872 4.332 -8.592 1.00 77.50 127 ALA A O 1
ATOM 1004 N N . LEU A 1 128 ? 19.770 4.961 -9.606 1.00 82.38 128 LEU A N 1
ATOM 1005 C CA . LEU A 1 128 ? 20.370 5.552 -8.405 1.00 82.38 128 LEU A CA 1
ATOM 1006 C C . LEU A 1 128 ? 19.588 6.777 -7.920 1.00 82.38 128 LEU A C 1
ATOM 1008 O O . LEU A 1 128 ? 19.326 6.896 -6.724 1.00 82.38 128 LEU A O 1
ATOM 1012 N N . ILE A 1 129 ? 19.163 7.662 -8.826 1.00 84.88 129 ILE A N 1
ATOM 1013 C CA . ILE A 1 129 ? 18.330 8.824 -8.476 1.00 84.88 129 ILE A CA 1
ATOM 1014 C C . ILE A 1 129 ? 16.996 8.363 -7.875 1.00 84.88 129 ILE A C 1
ATOM 1016 O O . ILE A 1 129 ? 16.585 8.869 -6.826 1.00 84.88 129 ILE A O 1
ATOM 1020 N N . GLN A 1 130 ? 16.347 7.371 -8.493 1.00 82.75 130 GLN A N 1
ATOM 1021 C CA . GLN A 1 130 ? 15.113 6.770 -7.984 1.00 82.75 130 GLN A CA 1
ATOM 1022 C C . GLN A 1 130 ? 15.319 6.163 -6.590 1.00 82.75 130 GLN A C 1
ATOM 1024 O O . GLN A 1 130 ? 14.513 6.416 -5.693 1.00 82.75 130 GLN A O 1
ATOM 1029 N N . MET A 1 131 ? 16.419 5.436 -6.374 1.00 81.12 131 MET A N 1
ATOM 1030 C CA . MET A 1 131 ? 16.767 4.842 -5.082 1.00 81.12 131 MET A CA 1
ATOM 1031 C C . MET A 1 131 ? 16.985 5.905 -3.998 1.00 81.12 131 MET A C 1
ATOM 1033 O O . MET A 1 131 ? 16.459 5.765 -2.895 1.00 81.12 131 MET A O 1
ATOM 1037 N N . VAL A 1 132 ? 17.699 6.991 -4.305 1.00 85.75 132 VAL A N 1
ATOM 1038 C CA . VAL A 1 132 ? 17.935 8.096 -3.362 1.00 85.75 132 VAL A CA 1
ATOM 1039 C C . VAL A 1 132 ? 16.631 8.819 -3.014 1.00 85.75 132 VAL A C 1
ATOM 1041 O O . VAL A 1 132 ? 16.383 9.085 -1.837 1.00 85.75 132 VAL A O 1
ATOM 1044 N N . CYS A 1 133 ? 15.761 9.085 -3.995 1.00 84.56 133 CYS A N 1
ATOM 1045 C CA . CYS A 1 133 ? 14.431 9.655 -3.745 1.00 84.56 133 CYS A CA 1
ATOM 1046 C C . CYS A 1 133 ? 13.580 8.752 -2.844 1.00 84.56 133 CYS A C 1
ATOM 1048 O O . CYS A 1 133 ? 12.999 9.215 -1.861 1.00 84.56 133 CYS A O 1
ATOM 1050 N N . CYS A 1 134 ? 13.552 7.454 -3.147 1.00 82.44 134 CYS A N 1
ATOM 1051 C CA . CYS A 1 134 ? 12.849 6.443 -2.366 1.00 82.44 134 CYS A CA 1
ATOM 1052 C C . CYS A 1 134 ? 13.355 6.386 -0.918 1.00 82.44 134 CYS A C 1
ATOM 1054 O O . CYS A 1 134 ? 12.561 6.426 0.022 1.00 82.44 134 CYS A O 1
ATOM 1056 N N . LEU A 1 135 ? 14.676 6.353 -0.727 1.00 83.31 135 LEU A N 1
ATOM 1057 C CA . LEU A 1 135 ? 15.292 6.344 0.596 1.00 83.31 135 LEU A CA 1
ATOM 1058 C C . LEU A 1 135 ? 14.966 7.625 1.376 1.00 83.31 135 LEU A C 1
ATOM 1060 O O . LEU A 1 135 ? 14.606 7.553 2.549 1.00 83.31 135 LEU A O 1
ATOM 1064 N N . GLY A 1 136 ? 15.030 8.789 0.724 1.00 85.94 136 GLY A N 1
ATOM 1065 C CA . GLY A 1 136 ? 14.667 10.072 1.326 1.00 85.94 136 GLY A CA 1
ATOM 1066 C C . GLY A 1 136 ? 13.217 10.104 1.815 1.00 85.94 136 GLY A C 1
ATOM 1067 O O . GLY A 1 136 ? 12.959 10.519 2.946 1.00 85.94 136 GLY A O 1
ATOM 1068 N N . LEU A 1 137 ? 12.278 9.599 1.009 1.00 82.88 137 LEU A N 1
ATOM 1069 C CA . LEU A 1 137 ? 10.863 9.495 1.378 1.00 82.88 137 LEU A CA 1
ATOM 1070 C C . LEU A 1 137 ? 10.630 8.539 2.550 1.00 82.88 137 LEU A C 1
ATOM 1072 O O . LEU A 1 137 ? 9.877 8.875 3.464 1.00 82.88 137 LEU A O 1
ATOM 1076 N N . VAL A 1 138 ? 11.298 7.383 2.568 1.00 80.88 138 VAL A N 1
ATOM 1077 C CA . VAL A 1 138 ? 11.191 6.423 3.678 1.00 80.88 138 VAL A CA 1
ATOM 1078 C C . VAL A 1 138 ? 11.744 7.015 4.971 1.00 80.88 138 VAL A C 1
ATOM 1080 O O . VAL A 1 138 ? 11.083 6.938 6.005 1.00 80.88 138 VAL A O 1
ATOM 1083 N N . LEU A 1 139 ? 12.914 7.654 4.932 1.00 83.81 139 LEU A N 1
ATOM 1084 C CA . LEU A 1 139 ? 13.497 8.293 6.114 1.00 83.81 139 LEU A CA 1
ATOM 1085 C C . LEU A 1 139 ? 12.620 9.444 6.623 1.00 83.81 139 LEU A C 1
ATOM 1087 O O . LEU A 1 139 ? 12.422 9.576 7.832 1.00 83.81 139 LEU A O 1
ATOM 1091 N N . LEU A 1 140 ? 12.053 10.250 5.720 1.00 83.31 140 LEU A N 1
ATOM 1092 C CA . LEU A 1 140 ? 11.113 11.313 6.076 1.00 83.31 140 LEU A CA 1
ATOM 1093 C C . LEU A 1 140 ? 9.849 10.739 6.725 1.00 83.31 140 LEU A C 1
ATOM 1095 O O . LEU A 1 140 ? 9.434 11.201 7.788 1.00 83.31 140 LEU A O 1
ATOM 1099 N N . SER A 1 141 ? 9.283 9.692 6.127 1.00 79.31 141 SER A N 1
ATOM 1100 C CA . SER A 1 141 ? 8.145 8.953 6.664 1.00 79.31 141 SER A CA 1
ATOM 1101 C C . SER A 1 141 ? 8.437 8.430 8.071 1.00 79.31 141 SER A C 1
ATOM 1103 O O . SER A 1 141 ? 7.688 8.710 9.000 1.00 79.31 141 SER A O 1
ATOM 1105 N N . GLN A 1 142 ? 9.566 7.749 8.273 1.00 77.94 142 GLN A N 1
ATOM 1106 C CA . GLN A 1 142 ? 9.972 7.228 9.583 1.00 77.94 142 GLN A CA 1
ATOM 1107 C C . GLN A 1 142 ? 10.164 8.338 10.628 1.00 77.94 142 GLN A C 1
ATOM 1109 O O . GLN A 1 142 ? 9.801 8.164 11.792 1.00 77.94 142 GLN A O 1
ATOM 1114 N N . ARG A 1 143 ? 10.701 9.499 10.229 1.00 78.25 143 ARG A N 1
ATOM 1115 C CA . ARG A 1 143 ? 10.868 10.665 11.115 1.00 78.25 143 ARG A CA 1
ATOM 1116 C C . ARG A 1 143 ? 9.533 11.268 11.545 1.00 78.25 143 ARG A C 1
ATOM 1118 O O . ARG A 1 143 ? 9.401 11.665 12.704 1.00 78.25 143 ARG A O 1
ATOM 1125 N N . LEU A 1 144 ? 8.560 11.332 10.636 1.00 71.88 144 LEU A N 1
ATOM 1126 C CA . LEU A 1 144 ? 7.202 11.806 10.919 1.00 71.88 144 LEU A CA 1
ATOM 1127 C C . LEU A 1 144 ? 6.419 10.797 11.766 1.00 71.88 144 LEU A C 1
ATOM 1129 O O . LEU A 1 144 ? 5.644 11.183 12.640 1.00 71.88 144 LEU A O 1
ATOM 1133 N N . SER A 1 145 ? 6.684 9.512 11.560 1.00 66.19 145 SER A N 1
ATOM 1134 C CA . SER A 1 145 ? 6.006 8.398 12.213 1.00 66.19 145 SER A CA 1
ATOM 1135 C C . SER A 1 145 ? 6.631 7.963 13.523 1.00 66.19 145 SER A C 1
ATOM 1137 O O . SER A 1 145 ? 6.459 6.792 13.851 1.00 66.19 145 SER A O 1
ATOM 1139 N N . LYS A 1 146 ? 7.338 8.857 14.254 1.00 57.50 146 LYS A N 1
ATOM 1140 C CA . LYS A 1 146 ? 7.946 8.589 15.579 1.00 57.50 146 LYS A CA 1
ATOM 1141 C C . LYS A 1 146 ? 7.176 7.477 16.283 1.00 57.50 146 LYS A C 1
ATOM 1143 O O . LYS A 1 146 ? 6.046 7.704 16.725 1.00 57.50 146 LYS A O 1
ATOM 1148 N N . ALA A 1 147 ? 7.784 6.289 16.249 1.00 52.25 147 ALA A N 1
ATOM 1149 C CA . ALA A 1 147 ? 7.108 5.025 16.457 1.00 52.25 147 ALA A CA 1
ATOM 1150 C C . ALA A 1 147 ? 6.263 5.109 17.720 1.00 52.25 147 ALA A C 1
ATOM 1152 O O . ALA A 1 147 ? 6.774 5.408 18.802 1.00 52.25 147 ALA A O 1
ATOM 1153 N N . ILE A 1 148 ? 4.965 4.858 17.584 1.00 50.88 148 ILE A N 1
ATOM 1154 C CA . ILE A 1 148 ? 4.218 4.414 18.744 1.00 50.88 148 ILE A CA 1
ATOM 1155 C C . ILE A 1 148 ? 4.862 3.077 19.082 1.00 50.88 148 ILE A C 1
ATOM 1157 O O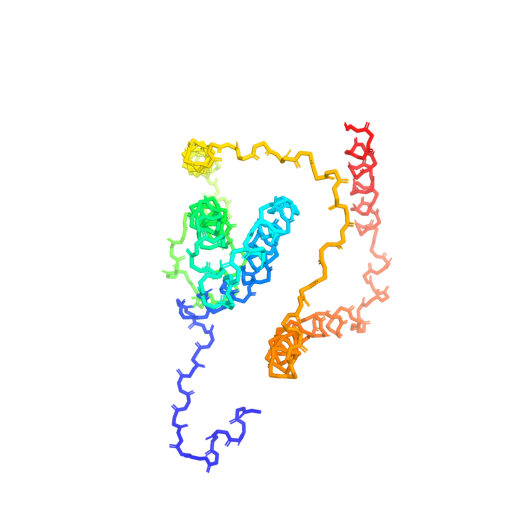 . ILE A 1 148 ? 4.722 2.117 18.325 1.00 50.88 148 ILE A O 1
ATOM 1161 N N . ALA A 1 149 ? 5.659 3.053 20.153 1.00 50.03 149 ALA A N 1
ATOM 1162 C CA . ALA A 1 149 ? 6.062 1.798 20.755 1.00 50.03 149 ALA A CA 1
ATOM 1163 C C . ALA A 1 149 ? 4.763 1.004 20.931 1.00 50.03 149 ALA A C 1
ATOM 1165 O O . ALA A 1 149 ? 3.834 1.571 21.520 1.00 50.03 149 ALA A O 1
ATOM 1166 N N . PRO A 1 150 ? 4.634 -0.207 20.359 1.00 50.25 150 PRO A N 1
ATOM 1167 C CA . PRO A 1 150 ? 3.453 -1.022 20.584 1.00 50.25 150 PRO A CA 1
ATOM 1168 C C . PRO A 1 150 ? 3.294 -1.115 22.097 1.00 50.25 150 PRO A C 1
ATOM 1170 O O . PRO A 1 150 ? 4.151 -1.667 22.787 1.00 50.25 150 PRO A O 1
ATOM 1173 N N . GLY A 1 151 ? 2.273 -0.438 22.626 1.00 48.84 151 GLY A N 1
ATOM 1174 C CA . GLY A 1 151 ? 1.985 -0.493 24.046 1.00 48.84 151 GLY A CA 1
ATOM 1175 C C . GLY A 1 151 ? 1.751 -1.956 24.367 1.00 48.84 151 GLY A C 1
ATOM 1176 O O . GLY A 1 151 ? 1.052 -2.637 23.620 1.00 48.84 151 GLY A O 1
ATOM 1177 N N . THR A 1 152 ? 2.369 -2.460 25.429 1.00 49.22 152 THR A N 1
ATOM 1178 C CA . THR A 1 152 ? 2.116 -3.817 25.906 1.00 49.22 152 THR A CA 1
ATOM 1179 C C . THR A 1 152 ? 0.627 -3.934 26.219 1.00 49.22 152 THR A C 1
ATOM 1181 O O . THR A 1 152 ? 0.163 -3.472 27.260 1.00 49.22 152 THR A O 1
ATOM 1184 N N . THR A 1 153 ? -0.150 -4.498 25.296 1.00 52.41 153 THR A N 1
ATOM 1185 C CA . THR A 1 153 ? -1.564 -4.798 25.503 1.00 52.41 153 THR A CA 1
ATOM 1186 C C . THR A 1 153 ? -1.649 -5.959 26.480 1.00 52.41 153 THR A C 1
ATOM 1188 O O . THR A 1 153 ? -1.608 -7.118 26.082 1.00 52.41 153 THR A O 1
ATOM 1191 N N . LEU A 1 154 ? -1.745 -5.645 27.772 1.00 55.31 154 LEU A N 1
ATOM 1192 C CA . LEU A 1 154 ? -1.961 -6.639 28.828 1.00 55.31 154 LEU A CA 1
ATOM 1193 C C . LEU A 1 154 ? -3.400 -7.184 28.836 1.00 55.31 154 LEU A C 1
ATOM 1195 O O . LEU A 1 154 ? -3.684 -8.168 29.511 1.00 55.31 154 LEU A O 1
ATOM 1199 N N . LEU A 1 155 ? -4.307 -6.576 28.065 1.00 53.97 155 LEU A N 1
ATOM 1200 C CA . LEU A 1 155 ? -5.712 -6.961 27.977 1.00 53.97 155 LEU A CA 1
ATOM 1201 C C . LEU A 1 155 ? -6.063 -7.349 26.536 1.00 53.97 155 LEU A C 1
ATOM 1203 O O . LEU A 1 155 ? -6.333 -6.493 25.693 1.00 53.97 155 LEU A O 1
ATOM 1207 N N . GLN A 1 156 ? -6.060 -8.654 26.259 1.00 51.09 156 GLN A N 1
ATOM 1208 C CA . GLN A 1 156 ? -6.692 -9.225 25.070 1.00 51.09 156 GLN A CA 1
ATOM 1209 C C . GLN A 1 156 ? -8.218 -9.209 25.249 1.00 51.09 156 GLN A C 1
ATOM 1211 O O . GLN A 1 156 ? -8.732 -9.761 26.218 1.00 51.09 156 GLN A O 1
ATOM 1216 N N . GLY A 1 157 ? -8.944 -8.619 24.294 1.00 56.91 157 GLY A N 1
ATOM 1217 C CA . GLY A 1 157 ? -10.389 -8.841 24.148 1.00 56.91 157 GLY A CA 1
ATOM 1218 C C . GLY A 1 157 ? -11.309 -7.738 24.676 1.00 56.91 157 GLY A C 1
ATOM 1219 O O . GLY A 1 157 ? -12.211 -8.010 25.465 1.00 56.91 157 GLY A O 1
ATOM 1220 N N . TRP A 1 158 ? -11.151 -6.499 24.201 1.00 58.31 158 TRP A N 1
ATOM 1221 C CA . TRP A 1 158 ? -12.228 -5.510 24.328 1.00 58.31 158 TRP A CA 1
ATOM 1222 C C . TRP A 1 158 ? -13.320 -5.802 23.288 1.00 58.31 158 TRP A C 1
ATOM 1224 O O . TRP A 1 158 ? -13.055 -5.776 22.087 1.00 58.31 158 TRP A O 1
ATOM 1234 N N . ARG A 1 159 ? -14.535 -6.101 23.757 1.00 58.22 159 ARG A N 1
ATOM 1235 C CA . ARG A 1 159 ? -15.731 -6.312 22.934 1.00 58.22 159 ARG A CA 1
ATOM 1236 C C . ARG A 1 159 ? -16.547 -5.024 22.968 1.00 58.22 159 ARG A C 1
ATOM 1238 O O . ARG A 1 159 ? -16.910 -4.586 24.058 1.00 58.22 159 ARG A O 1
ATOM 1245 N N . ASP A 1 160 ? -16.777 -4.422 21.804 1.00 60.34 160 ASP A N 1
ATOM 1246 C CA . ASP A 1 160 ? -17.502 -3.155 21.700 1.00 60.34 160 ASP A CA 1
ATOM 1247 C C . ASP A 1 160 ? -18.923 -3.308 22.286 1.00 60.34 160 ASP A C 1
ATOM 1249 O O . ASP A 1 160 ? -19.667 -4.192 21.847 1.00 60.34 160 ASP A O 1
ATOM 1253 N N . PRO A 1 161 ? -19.308 -2.522 23.308 1.00 58.50 161 PRO A N 1
ATOM 1254 C CA . PRO A 1 161 ? -20.642 -2.593 23.899 1.00 58.50 161 PRO A CA 1
ATOM 1255 C C . PRO A 1 161 ? -21.756 -2.117 22.954 1.00 58.50 161 PRO A C 1
ATOM 1257 O O . PRO A 1 161 ? -22.913 -2.484 23.160 1.00 58.50 161 PRO A O 1
ATOM 1260 N N . ASP A 1 162 ? -21.433 -1.313 21.932 1.00 56.41 162 ASP A N 1
ATOM 1261 C CA . ASP A 1 162 ? -22.395 -0.706 20.999 1.00 56.41 162 ASP A CA 1
ATOM 1262 C C . ASP A 1 162 ? -22.509 -1.502 19.679 1.00 56.41 162 ASP A C 1
ATOM 1264 O O . ASP A 1 162 ? -22.575 -0.940 18.585 1.00 56.41 162 ASP A O 1
ATOM 1268 N N . ASP A 1 163 ? -22.598 -2.832 19.778 1.00 54.28 163 ASP A N 1
ATOM 1269 C CA . ASP A 1 163 ? -22.772 -3.774 18.660 1.00 54.28 163 ASP A CA 1
ATOM 1270 C C . ASP A 1 163 ? -24.208 -3.694 18.071 1.00 54.28 163 ASP A C 1
ATOM 1272 O O . ASP A 1 163 ? -25.015 -4.628 18.110 1.00 54.28 163 ASP A O 1
ATOM 1276 N N . ARG A 1 164 ? -24.586 -2.504 17.584 1.00 68.25 164 ARG A N 1
ATOM 1277 C CA . ARG A 1 164 ? -25.875 -2.220 16.940 1.00 68.25 164 ARG A CA 1
ATOM 1278 C C . ARG A 1 164 ? -25.938 -2.901 15.574 1.00 68.25 164 ARG A C 1
ATOM 1280 O O . ARG A 1 164 ? -24.981 -2.871 14.804 1.00 68.25 164 ARG A O 1
ATOM 1287 N N . LEU A 1 165 ? -27.126 -3.400 15.214 1.00 61.84 165 LEU A N 1
ATOM 1288 C CA . LEU A 1 165 ? -27.402 -4.060 13.925 1.00 61.84 165 LEU A CA 1
ATOM 1289 C C . LEU A 1 165 ? -26.949 -3.235 12.706 1.00 61.84 165 LEU A C 1
ATOM 1291 O O . LEU A 1 165 ? -26.474 -3.801 11.729 1.00 61.84 165 LEU A O 1
ATOM 1295 N N . HIS A 1 166 ? -27.033 -1.904 12.779 1.00 65.12 166 HIS A N 1
ATOM 1296 C CA . HIS A 1 166 ? -26.576 -1.016 11.707 1.00 65.12 166 HIS A CA 1
ATOM 1297 C C . HIS A 1 166 ? -25.059 -1.045 11.485 1.00 65.12 166 HIS A C 1
ATOM 1299 O O . HIS A 1 166 ? -24.637 -1.001 10.333 1.00 65.12 166 HIS A O 1
ATOM 1305 N N . SER A 1 167 ? -24.247 -1.157 12.545 1.00 63.53 167 SER A N 1
ATOM 1306 C CA . SER A 1 167 ? -22.785 -1.239 12.404 1.00 63.53 167 SER A CA 1
ATOM 1307 C C . SER A 1 167 ? -22.398 -2.538 11.710 1.00 63.53 167 SER A C 1
ATOM 1309 O O . SER A 1 167 ? -21.696 -2.516 10.706 1.00 63.53 167 SER A O 1
ATOM 1311 N N . ARG A 1 168 ? -22.992 -3.660 12.143 1.00 69.25 168 ARG A N 1
ATOM 1312 C CA . ARG A 1 168 ? -22.775 -4.969 11.514 1.00 69.25 168 ARG A CA 1
ATOM 1313 C C . ARG A 1 168 ? -23.165 -4.985 10.043 1.00 69.25 168 ARG A C 1
ATOM 1315 O O . ARG A 1 168 ? -22.458 -5.586 9.242 1.00 69.25 168 ARG A O 1
ATOM 1322 N N . ILE A 1 169 ? -24.272 -4.340 9.672 1.00 76.75 169 ILE A N 1
ATOM 1323 C CA . ILE A 1 169 ? -24.696 -4.257 8.269 1.00 76.75 169 ILE A CA 1
ATOM 1324 C C . ILE A 1 169 ? -23.693 -3.431 7.457 1.00 76.75 169 ILE A C 1
ATOM 1326 O O . ILE A 1 169 ? -23.279 -3.890 6.397 1.00 76.75 169 ILE A O 1
ATOM 1330 N N . CYS A 1 170 ? -23.260 -2.266 7.947 1.00 72.88 170 CYS A N 1
ATOM 1331 C CA . CYS A 1 170 ? -22.253 -1.448 7.266 1.00 72.88 170 CYS A CA 1
ATOM 1332 C C . CYS A 1 170 ? -20.922 -2.192 7.098 1.00 72.88 170 CYS A C 1
ATOM 1334 O O . CYS A 1 170 ? -20.380 -2.205 5.995 1.00 72.88 170 CYS A O 1
ATOM 1336 N N . ASP A 1 171 ? -20.443 -2.871 8.141 1.00 72.75 171 ASP A N 1
ATOM 1337 C CA . ASP A 1 171 ? -19.208 -3.657 8.088 1.00 72.75 171 ASP A CA 1
ATOM 1338 C C . ASP A 1 171 ? -19.338 -4.823 7.107 1.00 72.75 171 ASP A C 1
ATOM 1340 O O . ASP A 1 171 ? -18.468 -5.033 6.266 1.00 72.75 171 ASP A O 1
ATOM 1344 N N . THR A 1 172 ? -20.467 -5.540 7.136 1.00 75.44 172 THR A N 1
ATOM 1345 C CA . THR A 1 172 ? -20.723 -6.653 6.209 1.00 75.44 172 THR A CA 1
ATOM 1346 C C . THR A 1 172 ? -20.793 -6.156 4.766 1.00 75.44 172 THR A C 1
ATOM 1348 O O . THR A 1 172 ? -20.215 -6.774 3.878 1.00 75.44 172 THR A O 1
ATOM 1351 N N . VAL A 1 173 ? -21.450 -5.021 4.516 1.00 80.12 173 VAL A N 1
ATOM 1352 C CA . VAL A 1 173 ? -21.529 -4.413 3.181 1.00 80.12 173 VAL A CA 1
ATOM 1353 C C . VAL A 1 173 ? -20.149 -3.962 2.705 1.00 80.12 173 VAL A C 1
ATOM 1355 O O . VAL A 1 173 ? -19.801 -4.237 1.561 1.00 80.12 173 VAL A O 1
ATOM 1358 N N . LEU A 1 174 ? -19.340 -3.332 3.561 1.00 76.69 174 LEU A N 1
ATOM 1359 C CA . LEU A 1 174 ? -17.976 -2.917 3.220 1.00 76.69 174 LEU A CA 1
ATOM 1360 C C . LEU A 1 174 ? -17.070 -4.117 2.926 1.00 76.69 174 LEU A C 1
ATOM 1362 O O . LEU A 1 174 ? -16.336 -4.095 1.939 1.00 76.69 174 LEU A O 1
ATOM 1366 N N . ILE A 1 175 ? -17.159 -5.181 3.729 1.00 77.25 175 ILE A N 1
ATOM 1367 C CA . ILE A 1 175 ? -16.406 -6.423 3.522 1.00 77.25 175 ILE A CA 1
ATOM 1368 C C . ILE A 1 175 ? -16.832 -7.095 2.216 1.00 77.25 175 ILE A C 1
ATOM 1370 O O . ILE A 1 175 ? -15.975 -7.480 1.426 1.00 77.25 175 ILE A O 1
ATOM 1374 N N . VAL A 1 176 ? -18.138 -7.208 1.956 1.00 77.06 176 VAL A N 1
ATOM 1375 C CA . VAL A 1 176 ? -18.663 -7.803 0.719 1.00 77.06 176 VAL A CA 1
ATOM 1376 C C . VAL A 1 176 ? -18.262 -6.971 -0.494 1.00 77.06 176 VAL A C 1
ATOM 1378 O O . VAL A 1 176 ? -17.821 -7.544 -1.483 1.00 77.06 176 VAL A O 1
ATOM 1381 N N . LEU A 1 177 ? -18.344 -5.641 -0.425 1.00 74.44 177 LEU A N 1
ATOM 1382 C CA . LEU A 1 177 ? -17.923 -4.750 -1.507 1.00 74.44 177 LEU A CA 1
ATOM 1383 C C . LEU A 1 177 ? -16.417 -4.879 -1.781 1.00 74.44 177 LEU A C 1
ATOM 1385 O O . LEU A 1 177 ? -16.013 -4.984 -2.938 1.00 74.44 177 LEU A O 1
ATOM 1389 N N . ALA A 1 178 ? -15.593 -4.929 -0.730 1.00 71.12 178 ALA A N 1
ATOM 1390 C CA . ALA A 1 178 ? -14.155 -5.147 -0.848 1.00 71.12 178 ALA A CA 1
ATOM 1391 C C . ALA A 1 178 ? -13.842 -6.522 -1.459 1.00 71.12 178 ALA A C 1
ATOM 1393 O O . ALA A 1 178 ? -13.020 -6.606 -2.371 1.00 71.12 178 ALA A O 1
ATOM 1394 N N . LEU A 1 179 ? -14.535 -7.583 -1.021 1.00 70.75 179 LEU A N 1
ATOM 1395 C CA . LEU A 1 179 ? -14.405 -8.925 -1.594 1.00 70.75 179 LEU A CA 1
ATOM 1396 C C . LEU A 1 179 ? -14.812 -8.949 -3.066 1.00 70.75 179 LEU A C 1
ATOM 1398 O O . LEU A 1 179 ? -14.120 -9.555 -3.875 1.00 70.75 179 LEU A O 1
ATOM 1402 N N . LEU A 1 180 ? -15.918 -8.296 -3.418 1.00 71.38 180 LEU A N 1
ATOM 1403 C CA . LEU A 1 180 ? -16.458 -8.273 -4.775 1.00 71.38 180 LEU A CA 1
ATOM 1404 C C . LEU A 1 180 ? -15.563 -7.466 -5.720 1.00 71.38 180 LEU A C 1
ATOM 1406 O O . LEU A 1 180 ? -15.505 -7.774 -6.903 1.00 71.38 180 LEU A O 1
ATOM 1410 N N . LEU A 1 181 ? -14.813 -6.489 -5.208 1.00 68.25 181 LEU A N 1
ATOM 1411 C CA . LEU A 1 181 ? -13.783 -5.791 -5.974 1.00 68.25 181 LEU A CA 1
ATOM 1412 C C . LEU A 1 181 ? -12.530 -6.671 -6.168 1.00 68.25 181 LEU A C 1
ATOM 1414 O O . LEU A 1 181 ? -11.955 -6.683 -7.252 1.00 68.25 181 LEU A O 1
ATOM 1418 N N . LEU A 1 182 ? -12.116 -7.426 -5.141 1.00 66.81 182 LEU A N 1
ATOM 1419 C CA . LEU A 1 182 ? -10.875 -8.223 -5.132 1.00 66.81 182 LEU A CA 1
ATOM 1420 C C . LEU A 1 182 ? -10.967 -9.590 -5.821 1.00 66.81 182 LEU A C 1
ATOM 1422 O O . LEU A 1 182 ? -10.004 -10.028 -6.450 1.00 66.81 182 LEU A O 1
ATOM 1426 N N . LEU A 1 183 ? -12.101 -10.278 -5.691 1.00 69.38 183 LEU A N 1
ATOM 1427 C CA . LEU A 1 183 ? -12.305 -11.629 -6.219 1.00 69.38 183 LEU A CA 1
ATOM 1428 C C . LEU A 1 183 ? -12.234 -11.722 -7.750 1.00 69.38 183 LEU A C 1
ATOM 1430 O O . LEU A 1 183 ? -11.609 -12.665 -8.230 1.00 69.38 183 LEU A O 1
ATOM 1434 N N . PRO A 1 184 ? -12.828 -10.803 -8.536 1.00 73.31 184 PRO A N 1
ATOM 1435 C CA . PRO A 1 184 ? -12.844 -10.914 -9.991 1.00 73.31 184 PRO A CA 1
ATOM 1436 C C . PRO A 1 184 ? -11.455 -10.958 -10.643 1.00 73.31 184 PRO A C 1
ATOM 1438 O O . PRO A 1 184 ? -11.247 -11.852 -11.460 1.00 73.31 184 PRO A O 1
ATOM 1441 N N . PRO A 1 185 ? -10.481 -10.084 -10.308 1.00 63.88 185 PRO A N 1
ATOM 1442 C CA . PRO A 1 185 ? -9.152 -10.167 -10.909 1.00 63.88 185 PRO A CA 1
ATOM 1443 C C . PRO A 1 185 ? -8.367 -11.393 -10.439 1.00 63.88 185 PRO A C 1
ATOM 1445 O O . PRO A 1 185 ? -7.647 -11.984 -11.235 1.00 63.88 185 PRO A O 1
ATOM 1448 N N . LEU A 1 186 ? -8.539 -11.831 -9.187 1.00 65.44 186 LEU A N 1
ATOM 1449 C CA . LEU A 1 186 ? -7.933 -13.077 -8.704 1.00 65.44 186 LEU A CA 1
ATOM 1450 C C . LEU A 1 186 ? -8.482 -14.295 -9.454 1.00 65.44 186 LEU A C 1
ATOM 1452 O O . LEU A 1 186 ? -7.713 -15.139 -9.904 1.00 65.44 186 LEU A O 1
ATOM 1456 N N . LEU A 1 187 ? -9.801 -14.359 -9.638 1.00 65.94 187 LEU A N 1
ATOM 1457 C CA . LEU A 1 187 ? -10.449 -15.407 -10.421 1.00 65.94 187 LEU A CA 1
ATOM 1458 C C . LEU A 1 187 ? -10.027 -15.354 -11.890 1.00 65.94 187 LEU A C 1
ATOM 1460 O O . LEU A 1 187 ? -9.754 -16.405 -12.457 1.00 65.94 187 LEU A O 1
ATOM 1464 N N . ALA A 1 188 ? -9.915 -14.167 -12.491 1.00 65.38 188 ALA A N 1
ATOM 1465 C CA . ALA A 1 188 ? -9.446 -14.012 -13.866 1.00 65.38 188 ALA A CA 1
ATOM 1466 C C . ALA A 1 188 ? -8.008 -14.528 -14.037 1.00 65.38 188 ALA A C 1
ATOM 1468 O O . ALA A 1 188 ? -7.759 -15.336 -14.924 1.00 65.38 188 ALA A O 1
ATOM 1469 N N . VAL A 1 189 ? -7.091 -14.163 -13.133 1.00 64.44 189 VAL A N 1
ATOM 1470 C CA . VAL A 1 189 ? -5.702 -14.656 -13.148 1.00 64.44 189 VAL A CA 1
ATOM 1471 C C . VAL A 1 189 ? -5.637 -16.172 -12.948 1.00 64.44 189 VAL A C 1
ATOM 1473 O O . VAL A 1 189 ? -4.839 -16.836 -13.602 1.00 64.44 189 VAL A O 1
ATOM 1476 N N . ILE A 1 190 ? -6.471 -16.742 -12.073 1.00 67.25 190 ILE A N 1
ATOM 1477 C CA . ILE A 1 190 ? -6.525 -18.197 -11.865 1.00 67.25 190 ILE A CA 1
ATOM 1478 C C . ILE A 1 190 ? -7.065 -18.901 -13.115 1.00 67.25 190 ILE A C 1
ATOM 1480 O O . ILE A 1 190 ? -6.508 -19.913 -13.526 1.00 67.25 190 ILE A O 1
ATOM 1484 N N . VAL A 1 191 ? -8.119 -18.375 -13.738 1.00 69.38 191 VAL A N 1
ATOM 1485 C CA . VAL A 1 191 ? -8.709 -18.957 -14.953 1.00 69.38 191 VAL A CA 1
ATOM 1486 C C . VAL A 1 191 ? -7.736 -18.873 -16.134 1.00 69.38 191 VAL A C 1
ATOM 1488 O O . VAL A 1 191 ? -7.559 -19.869 -16.833 1.00 69.38 191 VAL A O 1
ATOM 1491 N N . ASP A 1 192 ? -7.045 -17.744 -16.306 1.00 61.53 192 ASP A N 1
ATOM 1492 C CA . ASP A 1 192 ? -6.011 -17.578 -17.336 1.00 61.53 192 ASP A CA 1
ATOM 1493 C C . ASP A 1 192 ? -4.758 -18.419 -17.044 1.00 61.53 192 ASP A C 1
ATOM 1495 O O . ASP A 1 192 ? -4.133 -18.954 -17.960 1.00 61.53 192 ASP A O 1
ATOM 1499 N N . GLY A 1 193 ? -4.409 -18.601 -15.768 1.00 59.00 193 GLY A N 1
ATOM 1500 C CA . GLY A 1 193 ? -3.328 -19.488 -15.336 1.00 59.00 193 GLY A CA 1
ATOM 1501 C C . GLY A 1 193 ? -3.642 -20.974 -15.535 1.00 59.00 193 GLY A C 1
ATOM 1502 O O . GLY A 1 193 ? -2.727 -21.772 -15.730 1.00 59.00 193 GLY A O 1
ATOM 1503 N N . VAL A 1 194 ? -4.925 -21.356 -15.542 1.00 65.56 194 VAL A N 1
ATOM 1504 C CA . VAL A 1 194 ? -5.405 -22.739 -15.739 1.00 65.56 194 VAL A CA 1
ATOM 1505 C C . VAL A 1 194 ? -5.715 -23.036 -17.219 1.00 65.56 194 VAL A C 1
ATOM 1507 O O . VAL A 1 194 ? -6.512 -23.907 -17.567 1.00 65.56 194 VAL A O 1
ATOM 1510 N N . ASN A 1 195 ? -5.059 -22.329 -18.138 1.00 64.38 195 ASN A N 1
ATOM 1511 C CA . ASN A 1 195 ? -5.265 -22.520 -19.569 1.00 64.38 195 ASN A CA 1
ATOM 1512 C C . ASN A 1 195 ? -4.536 -23.773 -20.112 1.00 64.38 195 ASN A C 1
ATOM 1514 O O . ASN A 1 195 ? -3.668 -24.364 -19.466 1.00 64.38 195 ASN A O 1
ATOM 1518 N N . ARG A 1 196 ? -4.868 -24.179 -21.346 1.00 58.12 196 ARG A N 1
ATOM 1519 C CA . ARG A 1 196 ? -4.399 -25.415 -22.017 1.00 58.12 196 ARG A CA 1
ATOM 1520 C C . ARG A 1 196 ? -2.874 -25.570 -22.162 1.00 58.12 196 ARG A C 1
ATOM 1522 O O . ARG A 1 196 ? -2.424 -26.650 -22.526 1.00 58.12 196 ARG A O 1
ATOM 1529 N N . GLN A 1 197 ? -2.099 -24.526 -21.876 1.00 61.19 197 GLN A N 1
ATOM 1530 C CA . GLN A 1 197 ? -0.632 -24.500 -21.935 1.00 61.19 197 GLN A CA 1
ATOM 1531 C C . GLN A 1 197 ? 0.047 -24.974 -20.637 1.00 61.19 197 GLN A C 1
ATOM 1533 O O . GLN A 1 197 ? 1.254 -25.189 -20.635 1.00 61.19 197 GLN A O 1
ATOM 1538 N N . LEU A 1 198 ? -0.699 -25.198 -19.546 1.00 65.19 198 LEU A N 1
ATOM 1539 C CA . LEU A 1 198 ? -0.181 -25.777 -18.295 1.00 65.19 198 LEU A CA 1
ATOM 1540 C C . LEU A 1 198 ? 0.745 -27.000 -18.485 1.00 65.19 198 LEU A C 1
ATOM 1542 O O . LEU A 1 198 ? 1.837 -26.996 -17.913 1.00 65.19 198 LEU A O 1
ATOM 1546 N N . PRO A 1 199 ? 0.376 -28.031 -19.276 1.00 66.50 199 PRO A N 1
ATOM 1547 C CA . PRO A 1 199 ? 1.244 -29.191 -19.478 1.00 66.50 199 PRO A CA 1
ATOM 1548 C C . PRO A 1 199 ? 2.510 -28.874 -20.293 1.00 66.50 199 PRO A C 1
ATOM 1550 O O . PRO A 1 199 ? 3.548 -29.479 -20.040 1.00 66.50 199 PRO A O 1
ATOM 1553 N N . GLU A 1 200 ? 2.468 -27.908 -21.217 1.00 65.25 200 GLU A N 1
ATOM 1554 C CA . GLU A 1 200 ? 3.655 -27.454 -21.964 1.00 65.25 200 GLU A CA 1
ATOM 1555 C C . GLU A 1 200 ? 4.605 -26.638 -21.079 1.00 65.25 200 GLU A C 1
ATOM 1557 O O . GLU A 1 200 ? 5.821 -26.785 -21.162 1.00 65.25 200 GLU A O 1
ATOM 1562 N N . VAL A 1 201 ? 4.052 -25.812 -20.191 1.00 62.28 201 VAL A N 1
ATOM 1563 C CA . VAL A 1 201 ? 4.798 -24.978 -19.242 1.00 62.28 201 VAL A CA 1
ATOM 1564 C C . VAL A 1 201 ? 5.455 -25.835 -18.148 1.00 62.28 201 VAL A C 1
ATOM 1566 O O . VAL A 1 201 ? 6.613 -25.608 -17.804 1.00 62.28 201 VAL A O 1
ATOM 1569 N N . LEU A 1 202 ? 4.779 -26.884 -17.664 1.00 66.88 202 LEU A N 1
ATOM 1570 C CA . LEU A 1 202 ? 5.338 -27.873 -16.725 1.00 66.88 202 LEU A CA 1
ATOM 1571 C C . LEU A 1 202 ? 6.483 -28.707 -17.322 1.00 66.88 202 LEU A C 1
ATOM 1573 O O . LEU A 1 202 ? 7.339 -29.189 -16.577 1.00 66.88 202 LEU A O 1
ATOM 1577 N N . ALA A 1 203 ? 6.515 -28.867 -18.649 1.00 73.12 203 ALA A N 1
ATOM 1578 C CA . ALA A 1 203 ? 7.583 -29.570 -19.355 1.00 73.12 203 ALA A CA 1
ATOM 1579 C C . ALA A 1 203 ? 8.850 -28.713 -19.551 1.00 73.12 203 ALA A C 1
ATOM 1581 O O . ALA A 1 203 ? 9.891 -29.241 -19.948 1.00 73.12 203 ALA A O 1
ATOM 1582 N N . GLN A 1 204 ? 8.800 -27.404 -19.271 1.00 76.44 204 GLN A N 1
ATOM 1583 C CA . GLN A 1 204 ? 9.954 -26.527 -19.449 1.00 76.44 204 GLN A CA 1
ATOM 1584 C C . GLN A 1 204 ? 10.954 -26.658 -18.284 1.00 76.44 204 GLN A C 1
ATOM 1586 O O . GLN A 1 204 ?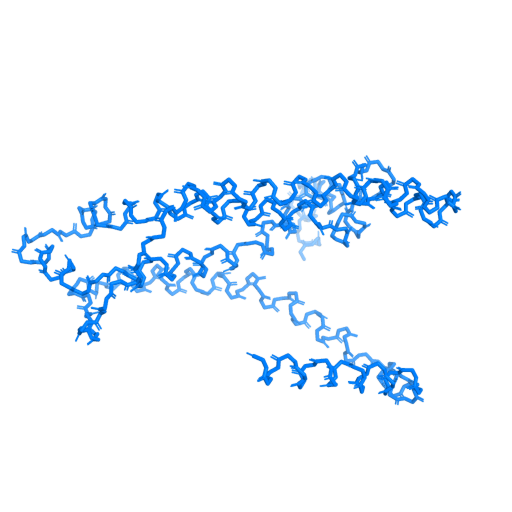 10.608 -26.399 -17.127 1.00 76.44 204 GLN A O 1
ATOM 1591 N N . PRO A 1 205 ? 12.236 -26.966 -18.562 1.00 74.56 205 PRO A N 1
ATOM 1592 C CA . PRO A 1 205 ? 13.260 -27.116 -17.523 1.00 74.56 205 PRO A CA 1
ATOM 1593 C C . PRO A 1 205 ? 13.587 -25.790 -16.815 1.00 74.56 205 PRO A C 1
ATOM 1595 O O . PRO A 1 205 ? 13.989 -25.789 -15.652 1.00 74.56 205 PRO A O 1
ATOM 1598 N N . VAL A 1 206 ? 13.367 -24.658 -17.492 1.00 77.75 206 VAL A N 1
ATOM 1599 C CA . VAL A 1 206 ? 13.577 -23.304 -16.952 1.00 77.75 206 VAL A CA 1
ATOM 1600 C C . VAL A 1 206 ? 12.670 -23.032 -15.751 1.00 77.75 206 VAL A C 1
ATOM 1602 O O . VAL A 1 206 ? 13.092 -22.391 -14.790 1.00 77.75 206 VAL A O 1
ATOM 1605 N N . LEU A 1 207 ? 11.445 -23.562 -15.761 1.00 77.81 207 LEU A N 1
ATOM 1606 C CA . LEU A 1 207 ? 10.484 -23.341 -14.685 1.00 77.81 207 LEU A CA 1
ATOM 1607 C C . LEU A 1 207 ? 10.945 -24.021 -13.394 1.00 77.81 207 LEU A C 1
ATOM 1609 O O . LEU A 1 207 ? 10.949 -23.398 -12.335 1.00 77.81 207 LEU A O 1
ATOM 1613 N N . TRP A 1 208 ? 11.437 -25.256 -13.497 1.00 80.19 208 TRP A N 1
ATOM 1614 C CA . TRP A 1 208 ? 12.015 -25.990 -12.370 1.00 80.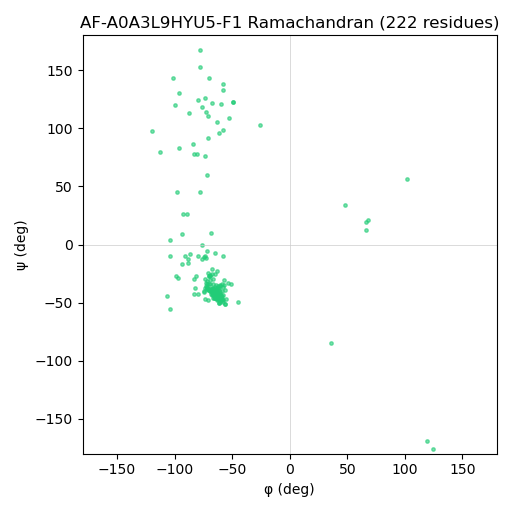19 208 TRP A CA 1
ATOM 1615 C C . TRP A 1 208 ? 13.282 -25.335 -11.823 1.00 80.19 208 TRP A C 1
ATOM 1617 O O . TRP A 1 208 ? 13.461 -25.275 -10.606 1.00 80.19 208 TRP A O 1
ATOM 1627 N N . GLN A 1 209 ? 14.134 -24.796 -12.697 1.00 80.56 209 GLN A N 1
ATOM 1628 C CA . GLN A 1 209 ? 15.316 -24.042 -12.278 1.00 80.56 209 GLN A CA 1
ATOM 1629 C C . GLN A 1 209 ? 14.931 -22.780 -11.496 1.00 80.56 209 GLN A C 1
ATOM 1631 O O . GLN A 1 209 ? 15.465 -22.556 -10.408 1.00 80.56 209 GLN A O 1
ATOM 1636 N N . ALA A 1 210 ? 13.960 -22.008 -11.998 1.00 76.19 210 ALA A N 1
ATOM 1637 C CA . ALA A 1 210 ? 13.449 -20.817 -11.325 1.00 76.19 210 ALA A CA 1
ATOM 1638 C C . ALA A 1 210 ? 12.833 -21.152 -9.953 1.00 76.19 210 ALA A C 1
ATOM 1640 O O . ALA A 1 210 ? 13.165 -20.517 -8.949 1.00 76.19 210 ALA A O 1
ATOM 1641 N N . LEU A 1 211 ? 12.014 -22.209 -9.882 1.00 82.44 211 LEU A N 1
ATOM 1642 C CA . LEU A 1 211 ? 11.386 -22.686 -8.644 1.00 82.44 211 LEU A CA 1
ATOM 1643 C C . LEU A 1 211 ? 12.434 -23.039 -7.582 1.00 82.44 211 LEU A C 1
ATOM 1645 O O . LEU A 1 211 ? 12.307 -22.645 -6.422 1.00 82.44 211 LEU A O 1
ATOM 1649 N N . TRP A 1 212 ? 13.510 -23.721 -7.983 1.00 85.44 212 TRP A N 1
ATOM 1650 C CA . TRP A 1 212 ? 14.590 -24.103 -7.074 1.00 85.44 212 TRP A CA 1
ATOM 1651 C C . TRP A 1 212 ? 15.399 -22.908 -6.575 1.00 85.44 212 TRP A C 1
ATOM 1653 O O . TRP A 1 212 ? 15.761 -22.855 -5.396 1.00 85.44 212 TRP A O 1
ATOM 1663 N N . THR A 1 213 ? 15.652 -21.917 -7.435 1.00 81.56 213 THR A N 1
ATOM 1664 C CA . THR A 1 213 ? 16.301 -20.670 -7.009 1.00 81.56 213 THR A CA 1
ATOM 1665 C C . THR A 1 213 ? 15.439 -19.888 -6.023 1.00 81.56 213 THR A C 1
ATOM 1667 O O . THR A 1 213 ? 15.948 -19.469 -4.984 1.00 81.56 213 THR A O 1
ATOM 1670 N N . SER A 1 214 ? 14.134 -19.764 -6.274 1.00 80.94 214 SER A N 1
ATOM 1671 C CA . SER A 1 214 ? 13.211 -19.082 -5.363 1.00 80.94 214 SER A CA 1
ATOM 1672 C C . SER A 1 214 ? 13.092 -19.805 -4.022 1.00 80.94 214 SER A C 1
ATOM 1674 O O . SER A 1 214 ? 13.135 -19.153 -2.982 1.00 80.94 214 SER A O 1
ATOM 1676 N N . LEU A 1 215 ? 13.020 -21.141 -4.021 1.00 85.62 215 LEU A N 1
ATOM 1677 C CA . LEU A 1 215 ? 12.951 -21.938 -2.794 1.00 85.62 215 LEU A CA 1
ATOM 1678 C C . LEU A 1 215 ? 14.214 -21.771 -1.936 1.00 85.62 215 LEU A C 1
ATOM 1680 O O . LEU A 1 215 ? 14.126 -21.615 -0.720 1.00 85.62 215 LEU A O 1
ATOM 1684 N N . ARG A 1 216 ? 15.395 -21.747 -2.569 1.00 85.31 216 ARG A N 1
ATOM 1685 C CA . ARG A 1 216 ? 16.669 -21.502 -1.875 1.00 85.31 216 ARG A CA 1
ATOM 1686 C C . ARG A 1 216 ? 16.722 -20.116 -1.241 1.00 85.31 216 ARG A C 1
ATOM 1688 O O . ARG A 1 216 ? 17.172 -19.999 -0.106 1.00 85.31 216 ARG A O 1
ATOM 1695 N N . ILE A 1 217 ? 16.262 -19.087 -1.953 1.00 81.69 217 ILE A N 1
ATOM 1696 C CA . ILE A 1 217 ? 16.211 -17.715 -1.428 1.00 81.69 217 ILE A CA 1
ATOM 1697 C C . ILE A 1 217 ? 15.209 -17.628 -0.270 1.00 81.69 217 ILE A C 1
ATOM 1699 O O . ILE A 1 217 ? 15.529 -17.051 0.765 1.00 81.69 217 ILE A O 1
ATOM 1703 N N . ALA A 1 218 ? 14.033 -18.249 -0.405 1.00 77.81 218 ALA A N 1
ATOM 1704 C CA . ALA A 1 218 ? 13.006 -18.263 0.634 1.00 77.81 218 ALA A CA 1
ATOM 1705 C C . ALA A 1 218 ? 13.478 -18.965 1.918 1.00 77.81 218 ALA A C 1
ATOM 1707 O O . ALA A 1 218 ? 13.274 -18.442 3.009 1.00 77.81 218 ALA A O 1
ATOM 1708 N N . LEU A 1 219 ? 14.154 -20.113 1.799 1.00 83.50 219 LEU A N 1
ATOM 1709 C CA . LEU A 1 219 ? 14.724 -20.820 2.949 1.00 83.50 219 LEU A CA 1
ATOM 1710 C C . LEU A 1 219 ? 15.852 -20.026 3.614 1.00 83.50 219 LEU A C 1
ATOM 1712 O O . LEU A 1 219 ? 15.908 -19.968 4.836 1.00 83.50 219 LEU A O 1
ATOM 1716 N N . ALA A 1 220 ? 16.722 -19.387 2.829 1.00 79.00 220 ALA A N 1
ATOM 1717 C CA . ALA A 1 220 ? 17.780 -18.540 3.375 1.00 79.00 220 ALA A CA 1
ATOM 1718 C C . ALA A 1 220 ? 17.216 -17.317 4.119 1.00 79.00 220 ALA A C 1
ATOM 1720 O O . ALA A 1 220 ? 17.729 -16.955 5.172 1.00 79.00 220 ALA A O 1
ATOM 1721 N N . ALA A 1 221 ? 16.145 -16.712 3.598 1.00 65.25 221 ALA A N 1
ATOM 1722 C CA . ALA A 1 221 ? 15.473 -15.583 4.232 1.00 65.25 221 ALA A CA 1
ATOM 1723 C C . ALA A 1 221 ? 14.669 -15.982 5.479 1.00 65.25 221 ALA A C 1
ATOM 1725 O O . ALA A 1 221 ? 14.582 -15.192 6.404 1.00 65.25 221 ALA A O 1
ATOM 1726 N N . GLY A 1 222 ? 14.092 -17.188 5.522 1.00 67.69 222 GLY A N 1
ATOM 1727 C CA . GLY A 1 222 ? 13.325 -17.671 6.677 1.00 67.69 222 GLY A CA 1
ATOM 1728 C C . GLY A 1 222 ? 14.173 -18.119 7.873 1.00 67.69 222 GLY A C 1
ATOM 1729 O O . GLY A 1 222 ? 13.626 -18.353 8.947 1.00 67.69 222 GLY A O 1
ATOM 1730 N N . VAL A 1 223 ? 15.487 -18.274 7.688 1.00 74.19 223 VAL A N 1
ATOM 1731 C CA . VAL A 1 223 ? 16.446 -18.625 8.751 1.00 74.19 223 VAL A CA 1
ATOM 1732 C C . VAL A 1 223 ? 17.096 -17.377 9.380 1.00 74.19 223 VAL A C 1
ATOM 1734 O O . VAL A 1 223 ? 17.661 -17.486 10.469 1.00 74.19 223 VAL A O 1
ATOM 1737 N N . LEU A 1 224 ? 17.008 -16.212 8.722 1.00 51.16 224 LEU A N 1
ATOM 1738 C CA . LEU A 1 224 ? 17.463 -14.902 9.222 1.00 51.16 224 LEU A CA 1
ATOM 1739 C C . LEU A 1 224 ? 16.365 -14.190 10.021 1.00 51.16 224 LEU A C 1
ATOM 1741 O O . LEU A 1 224 ? 16.734 -13.522 11.013 1.00 51.16 224 LEU A O 1
#

Sequence (224 aa):
LASLCQSLGLEWTFSPYGLQGILLAHVFFNLPMASRLLLQALENIPGEQRQLAAQLGMRSWHFFRFVEWPWLRRQIPPVAALIFMLCFASFATVLSLGGGPQATTIELAIYQALSYDYDPARAAMLALIQMVCCLGLVLLSQRLSKAIAPGTTLLQGWRDPDDRLHSRICDTVLIVLALLLLLPPLLAVIVDGVNRQLPEVLAQPVLWQALWTSLRIALAAGVL

Radius of gyration: 23.59 Å; Cα contacts (8 Å, |Δi|>4): 124; chains: 1; bounding box: 54×41×58 Å

InterPro domains:
  IPR000515 ABC transporter type 1, transmembrane domain MetI-like [PF00528] (17-147)
  IPR000515 ABC transporter type 1, transmembrane domain MetI-like [PS50928] (1-141)
  IPR000515 ABC transporter type 1, transmembrane domain MetI-like [cd06261] (1-135)
  IPR005947 Thiamine ABC transporter, permease protein [TIGR01253] (1-224)
  IPR035906 MetI-like superfamily [G3DSA:1.10.3720.10] (1-149)
  IPR035906 MetI-like superfamily [SSF161098] (12-145)

Secondary structure (DSSP, 8-state):
-HHHHHTTT------SSSHHHHHHHHHHHHHHHHHHHHHHHHHTS-HHHHHHHHHTT--THHHIIIIIHHHHHHHHHHHHHHHHHHHHT-HHHHHHHS-STT---HHHHHHHHHHTS--HHHHHHHHHHHHHHHHHHHHHHHHHT------------PPPTT--HHHHHHHHHHHHHHHHHHHHHHHHHHHHHTSTTHHHHHT-HHHHHHHHHHHHHHHHHHH-

Nearest PDB structures (foldseek):
  8ja7-assembly1_A  TM=7.683E-01  e=1.458E-02  Mycobacterium tuberculosis H37Rv
  7cad-assembly1_A  TM=7.727E-01  e=1.795E-02  Mycolicibacterium smegmatis MC2 155
  8wm7-assembly1_B  TM=6.842E-01  e=4.759E-01  Nostoc sp. PCC 7120 = FACHB-418
  4jbw-assembly2_I  TM=7.170E-01  e=9.359E-01  Escherichia coli K-12

Organism: Escherichia coli (NCBI:txid562)